Protein AF-A0A2V6KKN6-F1 (afdb_monomer_lite)

Foldseek 3Di:
DPQDWDDDFDLLQFAEDAPDPLQQAWEFEDADPQADDLNPPRLADPVSCVVPVWWAKEWEPVVCVVQVHDAQFWKWKDALLAIWIHGYHHDNVFDFDQDPNDTHIYIYTYQRADPDGSHHTDGLVSRFGQMARPPGSHGDRGTGTIDMHTDDQDDDPVNVVVCCVSNNSPDRSYPDPPDDHPPPDDDDPDPDDDDPDDDD

Sequence (200 aa):
TNPAVHWFTRNENRYAPPAASRFPFVLTTYRLTEHHTAGGMSRFLSHLAELQPEMFAEISPELASELKVNNRDYICIVTLRGAIEARALVSRRIRPLHINGKKVHQVALPYHYGTAGIVRGGTANDLLTISGEPNVTIMEAKALTCNVVPGRLPHGKAFAEFLNTYAPQAEPPNTHPEQPPPGVAKGGEKMHGHAQEGKQ

Structure (mmCIF, N/CA/C/O backbone):
data_AF-A0A2V6KKN6-F1
#
_entry.id   AF-A0A2V6KKN6-F1
#
loop_
_atom_site.group_PDB
_atom_site.id
_atom_site.type_symbol
_atom_site.label_atom_id
_atom_site.label_alt_id
_atom_site.label_comp_id
_atom_site.label_asym_id
_atom_site.label_entity_id
_atom_site.label_seq_id
_atom_site.pdbx_PDB_ins_code
_atom_site.Cartn_x
_atom_site.Cartn_y
_atom_site.Cartn_z
_atom_site.occupancy
_atom_site.B_iso_or_equiv
_atom_site.auth_seq_id
_atom_site.auth_comp_id
_atom_site.auth_asym_id
_atom_site.auth_atom_id
_atom_site.pdbx_PDB_model_num
ATOM 1 N N . THR A 1 1 ? 2.114 16.502 26.076 1.00 36.22 1 THR A N 1
ATOM 2 C CA . THR A 1 1 ? 2.370 17.417 24.950 1.00 36.22 1 THR A CA 1
ATOM 3 C C . THR A 1 1 ? 2.668 16.557 23.748 1.00 36.22 1 THR A C 1
ATOM 5 O O . THR A 1 1 ? 3.568 15.732 23.819 1.00 36.22 1 THR A O 1
ATOM 8 N N . ASN A 1 2 ? 1.784 16.629 22.758 1.00 38.34 2 ASN A N 1
ATOM 9 C CA . ASN A 1 2 ? 1.748 15.818 21.542 1.00 38.34 2 ASN A CA 1
ATOM 10 C C . ASN A 1 2 ? 3.077 15.949 20.766 1.00 38.34 2 ASN A C 1
ATOM 12 O O . ASN A 1 2 ? 3.578 17.077 20.728 1.00 38.34 2 ASN A O 1
ATOM 16 N N . PRO A 1 3 ? 3.700 14.884 20.211 1.00 53.91 3 PRO A N 1
ATOM 17 C CA . PRO A 1 3 ? 4.881 15.069 19.371 1.00 53.91 3 PRO A CA 1
ATOM 18 C C . PRO A 1 3 ? 4.553 16.074 18.263 1.00 53.91 3 PRO A C 1
ATOM 20 O O . PRO A 1 3 ? 3.636 15.873 17.473 1.00 53.91 3 PRO A O 1
ATOM 23 N N . ALA A 1 4 ? 5.269 17.201 18.259 1.00 70.06 4 ALA A N 1
ATOM 24 C CA . ALA A 1 4 ? 5.098 18.245 17.260 1.00 70.06 4 ALA A CA 1
ATOM 25 C C . ALA A 1 4 ? 5.257 17.640 15.858 1.00 70.06 4 ALA A C 1
ATOM 27 O O . ALA A 1 4 ? 6.066 16.746 15.676 1.00 70.06 4 ALA A O 1
ATOM 28 N N . VAL A 1 5 ? 4.504 18.109 14.865 1.00 77.19 5 VAL A N 1
ATOM 29 C CA . VAL A 1 5 ? 4.613 17.639 13.473 1.00 77.19 5 VAL A CA 1
ATOM 30 C C . VAL A 1 5 ? 4.826 18.843 12.560 1.00 77.19 5 VAL A C 1
ATOM 32 O O . VAL A 1 5 ? 4.144 19.867 12.680 1.00 77.19 5 VAL A O 1
ATOM 35 N N . HIS A 1 6 ? 5.755 18.735 11.609 1.00 82.06 6 HIS A N 1
ATOM 36 C CA . HIS A 1 6 ? 5.818 19.643 10.467 1.00 82.06 6 HIS A CA 1
ATOM 37 C C . HIS A 1 6 ? 4.783 19.228 9.427 1.00 82.06 6 HIS A C 1
ATOM 39 O O . HIS A 1 6 ? 4.970 18.307 8.630 1.00 82.06 6 HIS A O 1
ATOM 45 N N . TRP A 1 7 ? 3.665 19.943 9.450 1.00 81.56 7 TRP A N 1
ATOM 46 C CA . TRP A 1 7 ? 2.581 19.757 8.505 1.00 81.56 7 TRP A CA 1
ATOM 47 C C . TRP A 1 7 ? 2.892 20.380 7.144 1.00 81.56 7 TRP A C 1
ATOM 49 O O . TRP A 1 7 ? 3.279 21.544 7.052 1.00 81.56 7 TRP A O 1
ATOM 59 N N . PHE A 1 8 ? 2.624 19.619 6.085 1.00 83.88 8 PHE A N 1
ATOM 60 C CA . PHE A 1 8 ? 2.653 20.086 4.701 1.00 83.88 8 PHE A CA 1
ATOM 61 C C . PHE A 1 8 ? 1.219 20.147 4.160 1.00 83.88 8 PHE A C 1
ATOM 63 O O . PHE A 1 8 ? 0.786 19.256 3.429 1.00 83.88 8 PHE A O 1
ATOM 70 N N . THR A 1 9 ? 0.456 21.168 4.566 1.00 80.38 9 THR A N 1
ATOM 71 C CA . THR A 1 9 ? -0.960 21.337 4.190 1.00 80.38 9 THR A CA 1
ATOM 72 C C . THR A 1 9 ? -1.095 21.748 2.728 1.00 80.38 9 THR A C 1
ATOM 74 O O . THR A 1 9 ? -0.969 22.927 2.399 1.00 80.38 9 THR A O 1
ATOM 77 N N . ARG A 1 10 ? -1.335 20.780 1.841 1.00 83.69 10 ARG A N 1
ATOM 78 C CA . ARG A 1 10 ? -1.522 21.016 0.404 1.00 83.69 10 ARG A CA 1
ATOM 79 C C . ARG A 1 10 ? -2.555 20.053 -0.170 1.00 83.69 10 ARG A C 1
ATOM 81 O O . ARG A 1 10 ? -2.737 18.964 0.372 1.00 83.69 10 ARG A O 1
ATOM 88 N N . ASN A 1 11 ? -3.203 20.430 -1.268 1.00 82.88 11 ASN A N 1
ATOM 89 C CA . ASN A 1 11 ? -4.241 19.606 -1.900 1.00 82.88 11 ASN A CA 1
ATOM 90 C C . ASN A 1 11 ? -3.687 18.284 -2.441 1.00 82.88 11 ASN A C 1
ATOM 92 O O . ASN A 1 11 ? -4.376 17.272 -2.414 1.00 82.88 11 ASN A O 1
ATOM 96 N N . GLU A 1 12 ? -2.430 18.271 -2.872 1.00 83.06 12 GLU A N 1
ATOM 97 C CA . GLU A 1 12 ? -1.712 17.075 -3.306 1.00 83.06 12 GLU A CA 1
ATOM 98 C C . GLU A 1 12 ? -1.213 16.205 -2.142 1.00 83.06 12 GLU A C 1
ATOM 100 O O . GLU A 1 12 ? -0.824 15.060 -2.357 1.00 83.06 12 GLU A O 1
ATOM 105 N N . ASN A 1 13 ? -1.216 16.720 -0.908 1.00 87.19 13 ASN A N 1
ATOM 106 C CA . ASN A 1 13 ? -0.678 16.035 0.263 1.00 87.19 13 ASN A CA 1
ATOM 107 C C . ASN A 1 13 ? -1.741 15.812 1.338 1.00 87.19 13 ASN A C 1
ATOM 109 O O . ASN A 1 13 ? -1.656 16.331 2.454 1.00 87.19 13 ASN A O 1
ATOM 113 N N . ARG A 1 14 ? -2.768 15.044 0.974 1.00 87.69 14 ARG A N 1
ATOM 114 C CA . ARG A 1 14 ? -3.917 14.850 1.847 1.00 87.69 14 ARG A CA 1
ATOM 115 C C . ARG A 1 14 ? -3.638 13.863 2.978 1.00 87.69 14 ARG A C 1
ATOM 117 O O . ARG A 1 14 ? -2.959 12.857 2.766 1.00 87.69 14 ARG A O 1
ATOM 124 N N . TYR A 1 15 ? -4.170 14.138 4.168 1.00 85.12 15 TYR A N 1
ATOM 125 C CA . TYR A 1 15 ? -3.912 13.364 5.387 1.00 85.12 15 TYR A CA 1
ATOM 126 C C . TYR A 1 15 ? -5.206 12.959 6.096 1.00 85.12 15 TYR A C 1
ATOM 128 O O . TYR A 1 15 ? -6.087 13.790 6.343 1.00 85.12 15 TYR A O 1
ATOM 136 N N . ALA A 1 16 ? -5.299 11.674 6.436 1.00 85.88 16 ALA A N 1
ATOM 137 C CA . ALA A 1 16 ? -6.373 11.120 7.249 1.00 85.88 16 ALA A CA 1
ATOM 138 C C . ALA A 1 16 ? -5.847 10.862 8.668 1.00 85.88 16 ALA A C 1
ATOM 140 O O . ALA A 1 16 ? -4.808 10.211 8.808 1.00 85.88 16 ALA A O 1
ATOM 141 N N . PRO A 1 17 ? -6.538 11.324 9.725 1.00 82.75 17 PRO A N 1
ATOM 142 C CA . PRO A 1 17 ? -6.112 11.081 11.088 1.00 82.75 17 PRO A CA 1
ATOM 143 C C . PRO A 1 17 ? -6.136 9.588 11.424 1.00 82.75 17 PRO A C 1
ATOM 145 O O . PRO A 1 17 ? -6.914 8.821 10.838 1.00 82.75 17 PRO A O 1
ATOM 148 N N . PRO A 1 18 ? -5.330 9.167 12.413 1.00 81.38 18 PRO A N 1
ATOM 149 C CA . PRO A 1 18 ? -5.492 7.865 13.037 1.00 81.38 18 PRO A CA 1
ATOM 150 C C . PRO A 1 18 ? -6.947 7.645 13.473 1.00 81.38 18 PRO A C 1
ATOM 152 O O . PRO A 1 18 ? -7.624 8.577 13.903 1.00 81.38 18 PRO A O 1
ATOM 155 N N . ALA A 1 19 ? -7.425 6.404 13.374 1.00 75.94 19 ALA A N 1
ATOM 156 C CA . ALA A 1 19 ? -8.796 6.009 13.720 1.00 75.94 19 ALA A CA 1
ATOM 157 C C . ALA A 1 19 ? -9.923 6.645 12.874 1.00 75.94 19 ALA A C 1
ATOM 159 O O . ALA A 1 19 ? -11.094 6.531 13.243 1.00 75.94 19 ALA A O 1
ATOM 160 N N . ALA A 1 20 ? -9.614 7.251 11.721 1.00 84.75 20 ALA A N 1
ATOM 161 C CA . ALA A 1 20 ? -10.634 7.600 10.736 1.00 84.75 20 ALA A CA 1
ATOM 162 C C . ALA A 1 20 ? -11.390 6.337 10.283 1.00 84.75 20 ALA A C 1
ATOM 164 O O . ALA A 1 20 ? -10.789 5.401 9.760 1.00 84.75 20 ALA A O 1
ATOM 165 N N . SER A 1 21 ? -12.717 6.323 10.433 1.00 87.25 21 SER A N 1
ATOM 166 C CA . SER A 1 21 ? -13.562 5.154 10.123 1.00 87.25 21 SER A CA 1
ATOM 167 C C . SER A 1 21 ? -13.430 4.664 8.677 1.00 87.25 21 SER A C 1
ATOM 169 O O . SER A 1 21 ? -13.562 3.474 8.410 1.00 87.25 21 SER A O 1
ATOM 171 N N . ARG A 1 22 ? -13.135 5.578 7.748 1.00 91.31 22 ARG A N 1
ATOM 172 C CA . ARG A 1 22 ? -12.946 5.294 6.319 1.00 91.31 22 ARG A CA 1
ATOM 173 C C . ARG A 1 22 ? -11.627 4.595 5.998 1.00 91.31 22 ARG A C 1
ATOM 175 O O . ARG A 1 22 ? -11.544 3.925 4.976 1.00 91.31 22 ARG A O 1
ATOM 182 N N . PHE A 1 23 ? -10.615 4.761 6.847 1.00 94.44 23 PHE A N 1
ATOM 183 C CA . PHE A 1 23 ? -9.274 4.206 6.666 1.00 94.44 23 PHE A CA 1
ATOM 184 C C . PHE A 1 23 ? -8.888 3.391 7.913 1.00 94.44 23 PHE A C 1
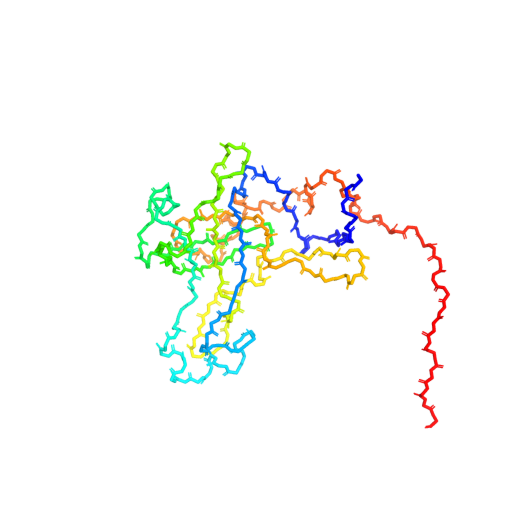ATOM 186 O O . PHE A 1 23 ? -8.027 3.812 8.690 1.00 94.44 23 PHE A O 1
ATOM 193 N N . PRO A 1 24 ? -9.566 2.253 8.156 1.00 94.62 24 PRO A N 1
ATOM 194 C CA . PRO A 1 24 ? -9.476 1.533 9.425 1.00 94.62 24 PRO A CA 1
ATOM 195 C C . PRO A 1 24 ? -8.180 0.727 9.599 1.00 94.62 24 PRO A C 1
ATOM 197 O O . PRO A 1 24 ? -7.915 0.241 10.699 1.00 94.62 24 PRO A O 1
ATOM 200 N N . PHE A 1 25 ? -7.385 0.546 8.542 1.00 96.38 25 PHE A N 1
ATOM 201 C CA . PHE A 1 25 ? -6.219 -0.336 8.551 1.00 96.38 25 PHE A CA 1
ATOM 202 C C . PHE A 1 25 ? -4.912 0.451 8.601 1.00 96.38 25 PHE A C 1
ATOM 204 O O . PHE A 1 25 ? -4.811 1.547 8.047 1.00 96.38 25 PHE A O 1
ATOM 211 N N . VAL A 1 26 ? -3.886 -0.128 9.225 1.00 96.50 26 VAL A N 1
ATOM 212 C CA . VAL A 1 26 ? -2.542 0.461 9.268 1.00 96.50 26 VAL A CA 1
ATOM 213 C C . VAL A 1 26 ? -1.728 -0.046 8.086 1.00 96.50 26 VAL A C 1
ATOM 215 O O . VAL A 1 26 ? -1.475 -1.241 7.966 1.00 96.50 26 VAL A O 1
ATOM 218 N N . LEU A 1 27 ? -1.288 0.861 7.227 1.00 97.12 27 LEU A N 1
ATOM 219 C CA . LEU A 1 27 ? -0.380 0.573 6.132 1.00 97.12 27 LEU A CA 1
ATOM 220 C C . LEU A 1 27 ? 1.067 0.735 6.577 1.00 97.12 27 LEU A C 1
ATOM 222 O O . LEU A 1 27 ? 1.440 1.741 7.185 1.00 97.12 27 LEU A O 1
ATOM 226 N N . THR A 1 28 ? 1.887 -0.238 6.197 1.00 97.50 28 THR A N 1
ATOM 227 C CA . THR A 1 28 ? 3.337 -0.188 6.361 1.00 97.50 28 THR A CA 1
ATOM 228 C C . THR A 1 28 ? 4.045 -0.529 5.057 1.00 97.50 28 THR A C 1
ATOM 230 O O . THR A 1 28 ? 3.512 -1.270 4.230 1.00 97.50 28 THR A O 1
ATOM 233 N N . THR A 1 29 ? 5.256 -0.005 4.862 1.00 97.75 29 THR A N 1
ATOM 234 C CA . THR A 1 29 ? 6.088 -0.334 3.698 1.00 97.75 29 THR A CA 1
ATOM 235 C C . THR A 1 29 ? 7.367 -1.062 4.090 1.00 97.75 29 THR A C 1
ATOM 237 O O . THR A 1 29 ? 7.973 -0.750 5.117 1.00 97.75 29 THR A O 1
ATOM 240 N N . TYR A 1 30 ? 7.840 -1.987 3.260 1.00 97.56 30 TYR A N 1
ATOM 241 C CA . TYR A 1 30 ? 9.065 -2.751 3.519 1.00 97.56 30 TYR A CA 1
ATOM 242 C C . TYR A 1 30 ? 9.816 -3.105 2.227 1.00 97.56 30 TYR A C 1
ATOM 244 O O . TYR A 1 30 ? 9.490 -2.604 1.149 1.00 97.56 30 TYR A O 1
ATOM 252 N N . ARG A 1 31 ? 10.879 -3.909 2.363 1.00 97.94 31 ARG A N 1
ATOM 253 C CA . ARG A 1 31 ? 11.778 -4.294 1.271 1.00 97.94 31 ARG A CA 1
ATOM 254 C C . ARG A 1 31 ? 11.742 -5.781 0.951 1.00 97.94 31 ARG A C 1
ATOM 256 O O . ARG A 1 31 ? 11.510 -6.598 1.835 1.00 97.94 31 ARG A O 1
ATOM 263 N N . LEU A 1 32 ? 12.061 -6.104 -0.293 1.00 97.19 32 LEU A N 1
ATOM 264 C CA . LEU A 1 32 ? 12.290 -7.455 -0.786 1.00 97.19 32 LEU A CA 1
ATOM 265 C C . LEU A 1 32 ? 13.774 -7.640 -1.087 1.00 97.19 32 LEU A C 1
ATOM 267 O O . LEU A 1 32 ? 14.458 -6.686 -1.456 1.00 97.19 32 LEU A O 1
ATOM 271 N N . THR A 1 33 ? 14.261 -8.867 -0.945 1.00 97.75 33 THR A N 1
ATOM 272 C CA . THR A 1 33 ? 15.657 -9.214 -1.237 1.00 97.75 33 THR A CA 1
ATOM 273 C C . THR A 1 33 ? 15.991 -8.964 -2.709 1.00 97.75 33 THR A C 1
ATOM 275 O O . THR A 1 33 ? 17.074 -8.492 -3.042 1.00 97.75 33 THR A O 1
ATOM 278 N N . GLU A 1 34 ? 15.037 -9.239 -3.595 1.00 97.50 34 GLU A N 1
ATOM 279 C CA . GLU A 1 34 ? 15.195 -9.236 -5.049 1.00 97.50 34 GLU A CA 1
ATOM 280 C C . GLU A 1 34 ? 15.055 -7.839 -5.665 1.00 97.50 34 GLU A C 1
ATOM 282 O O . GLU A 1 34 ? 15.278 -7.655 -6.865 1.00 97.50 34 GLU A O 1
ATOM 287 N N . HIS A 1 35 ? 14.657 -6.833 -4.883 1.00 97.00 35 HIS A N 1
ATOM 288 C CA . HIS A 1 35 ? 14.423 -5.494 -5.398 1.00 97.00 35 HIS A CA 1
ATOM 289 C C . HIS A 1 35 ? 15.184 -4.412 -4.643 1.00 97.00 35 HIS A C 1
ATOM 291 O O . HIS A 1 35 ? 15.233 -4.355 -3.418 1.00 97.00 35 HIS A O 1
ATOM 297 N N . HIS A 1 36 ? 15.751 -3.488 -5.416 1.00 95.69 36 HIS A N 1
ATOM 298 C CA . HIS A 1 36 ? 16.562 -2.402 -4.890 1.00 95.69 36 HIS A CA 1
ATOM 299 C C . HIS A 1 36 ? 15.809 -1.073 -4.976 1.00 95.69 36 HIS A C 1
ATOM 301 O O . HIS A 1 36 ? 15.334 -0.699 -6.046 1.00 95.69 36 HIS A O 1
ATOM 307 N N . THR A 1 37 ? 15.720 -0.356 -3.850 1.00 94.75 37 THR A N 1
ATOM 308 C CA . THR A 1 37 ? 15.092 0.978 -3.721 1.00 94.75 37 THR A CA 1
ATOM 309 C C . THR A 1 37 ? 13.710 1.076 -4.381 1.00 94.75 37 THR A C 1
ATOM 311 O O . THR A 1 37 ? 12.825 0.341 -3.982 1.00 94.75 37 THR A O 1
ATOM 314 N N . ALA A 1 38 ? 13.478 1.948 -5.362 1.00 93.12 38 ALA A N 1
ATOM 315 C CA . ALA A 1 38 ? 12.191 2.057 -6.071 1.00 93.12 38 ALA A CA 1
ATOM 316 C C . ALA A 1 38 ? 12.064 1.059 -7.249 1.00 93.12 38 ALA A C 1
ATOM 318 O O . ALA A 1 38 ? 11.254 1.226 -8.164 1.00 93.12 38 ALA A O 1
ATOM 319 N N . GLY A 1 39 ? 12.950 0.061 -7.292 1.00 95.31 39 GLY A N 1
ATOM 320 C CA . GLY A 1 39 ? 13.029 -0.958 -8.333 1.00 95.31 39 GLY A CA 1
ATOM 321 C C . GLY A 1 39 ? 13.518 -0.454 -9.689 1.00 95.31 39 GLY A C 1
ATOM 322 O O . GLY A 1 39 ? 13.441 -1.196 -10.661 1.00 95.31 39 GLY A O 1
ATOM 323 N N . GLY A 1 40 ? 14.033 0.779 -9.774 1.00 94.00 40 GLY A N 1
ATOM 324 C CA . GLY A 1 40 ? 14.482 1.388 -11.034 1.00 94.00 40 GLY A CA 1
ATOM 325 C C . GLY A 1 40 ? 15.608 0.622 -11.736 1.00 94.00 40 GLY A C 1
ATOM 326 O O . GLY A 1 40 ? 15.719 0.697 -12.951 1.00 94.00 40 GLY A O 1
ATOM 327 N N . MET A 1 41 ? 16.396 -0.154 -10.987 1.00 94.62 41 MET A N 1
ATOM 328 C CA . MET A 1 41 ? 17.386 -1.082 -11.547 1.00 94.62 41 MET A CA 1
ATOM 329 C C . MET A 1 41 ? 16.823 -2.505 -11.648 1.00 94.62 41 MET A C 1
ATOM 331 O O . MET A 1 41 ? 16.840 -3.116 -12.711 1.00 94.62 41 MET A O 1
ATOM 335 N N . SER A 1 42 ? 16.283 -3.038 -10.549 1.00 96.38 42 SER A N 1
ATOM 336 C CA . SER A 1 42 ? 15.945 -4.462 -10.439 1.00 96.38 42 SER A CA 1
ATOM 337 C C . SER A 1 42 ? 14.744 -4.898 -11.282 1.00 96.38 42 SER A C 1
ATOM 339 O O . SER A 1 42 ? 14.734 -6.029 -11.755 1.00 96.38 42 SER A O 1
ATOM 341 N N . ARG A 1 43 ? 13.754 -4.027 -11.534 1.00 96.50 43 ARG A N 1
ATOM 342 C CA . ARG A 1 43 ? 12.552 -4.381 -12.326 1.00 96.50 43 ARG A CA 1
ATOM 343 C C . ARG A 1 43 ? 12.813 -4.542 -13.825 1.00 96.50 43 ARG A C 1
ATOM 345 O O . ARG A 1 43 ? 11.922 -4.971 -14.556 1.00 96.50 43 ARG A O 1
ATOM 352 N N . PHE A 1 44 ? 14.011 -4.191 -14.286 1.00 96.44 44 PHE A N 1
ATOM 353 C CA . PHE A 1 44 ? 14.462 -4.390 -15.664 1.00 96.44 44 PHE A CA 1
ATOM 354 C C . PHE A 1 44 ? 15.300 -5.663 -15.836 1.00 96.44 44 PHE A C 1
ATOM 356 O O . PHE A 1 44 ? 15.620 -6.026 -16.964 1.00 96.44 44 PHE A O 1
ATOM 363 N N . LEU A 1 45 ? 15.642 -6.353 -14.744 1.00 97.19 45 LEU A N 1
ATOM 364 C CA . LEU A 1 45 ? 16.404 -7.597 -14.784 1.00 97.19 45 LEU A CA 1
ATOM 365 C C . LEU A 1 45 ? 15.435 -8.780 -14.790 1.00 97.19 45 LEU A C 1
ATOM 367 O O . LEU A 1 45 ? 14.732 -9.005 -13.807 1.00 97.19 45 LEU A O 1
ATOM 371 N N . SER A 1 46 ? 15.414 -9.543 -15.884 1.00 96.12 46 SER A N 1
ATOM 372 C CA . SER A 1 46 ? 14.484 -10.663 -16.102 1.00 96.12 46 SER A CA 1
ATOM 373 C C . SER A 1 46 ? 14.484 -11.679 -14.957 1.00 96.12 46 SER A C 1
ATOM 375 O O . SER A 1 46 ? 13.419 -12.057 -14.486 1.00 96.12 46 SER A O 1
ATOM 377 N N . HIS A 1 47 ? 15.659 -12.058 -14.453 1.00 96.75 47 HIS A N 1
ATOM 378 C CA . HIS A 1 47 ? 15.782 -13.032 -13.365 1.00 96.75 47 HIS A CA 1
ATOM 379 C C . HIS A 1 47 ? 15.173 -12.543 -12.044 1.00 96.75 47 HIS A C 1
ATOM 381 O O . HIS A 1 47 ? 14.581 -13.324 -11.312 1.00 96.75 47 HIS A O 1
ATOM 387 N N . LEU A 1 48 ? 15.284 -11.248 -11.728 1.00 96.62 48 LEU A N 1
ATOM 388 C CA . LEU A 1 48 ? 14.674 -10.687 -10.514 1.00 96.62 48 LEU A CA 1
ATOM 389 C C . LEU A 1 48 ? 13.174 -10.452 -10.706 1.00 96.62 48 LEU A C 1
ATOM 391 O O . LEU A 1 48 ? 12.390 -10.646 -9.781 1.00 96.62 48 LEU A O 1
ATOM 395 N N . ALA A 1 49 ? 12.786 -10.059 -11.919 1.00 94.62 49 ALA A N 1
ATOM 396 C CA . ALA A 1 49 ? 11.398 -9.933 -12.332 1.00 94.62 49 ALA A CA 1
ATOM 397 C C . ALA A 1 49 ? 10.637 -11.267 -12.244 1.00 94.62 49 ALA A C 1
ATOM 399 O O . ALA A 1 49 ? 9.475 -11.274 -11.860 1.00 94.62 49 ALA A O 1
ATOM 400 N N . GLU A 1 50 ? 11.287 -12.389 -12.555 1.00 96.56 50 GLU A N 1
ATOM 401 C CA . GLU A 1 50 ? 10.701 -13.725 -12.413 1.00 96.56 50 GLU A CA 1
ATOM 402 C C . GLU A 1 50 ? 10.404 -14.077 -10.945 1.00 96.56 50 GLU A C 1
ATOM 404 O O . GLU A 1 50 ? 9.352 -14.639 -10.644 1.00 96.56 50 GLU A O 1
ATOM 409 N N . LEU A 1 51 ? 11.296 -13.702 -10.021 1.00 97.00 51 LEU A N 1
ATOM 410 C CA . LEU A 1 51 ? 11.145 -13.996 -8.591 1.00 97.00 51 LEU A CA 1
ATOM 411 C C . LEU A 1 51 ? 10.066 -13.142 -7.909 1.00 97.00 51 LEU A C 1
ATOM 413 O O . LEU A 1 51 ? 9.388 -13.622 -7.002 1.00 97.00 51 LEU A O 1
ATOM 417 N N . GLN A 1 52 ? 9.915 -11.879 -8.321 1.00 97.00 52 GLN A N 1
ATOM 418 C CA . GLN A 1 52 ? 8.949 -10.928 -7.755 1.00 97.00 52 GLN A CA 1
ATOM 419 C C . GLN A 1 52 ? 8.171 -10.218 -8.884 1.00 97.00 52 GLN A C 1
ATOM 421 O O . GLN A 1 52 ? 8.488 -9.081 -9.240 1.00 97.00 52 GLN A O 1
ATOM 426 N N . PRO A 1 53 ? 7.165 -10.887 -9.485 1.00 95.19 53 PRO A N 1
ATOM 427 C CA . PRO A 1 53 ? 6.584 -10.457 -10.760 1.00 95.19 53 PRO A CA 1
ATOM 428 C C . PRO A 1 53 ? 5.478 -9.403 -10.658 1.00 95.19 53 PRO A C 1
ATOM 430 O O . PRO A 1 53 ? 5.137 -8.779 -11.661 1.00 95.19 53 PRO A O 1
ATOM 433 N N . GLU A 1 54 ? 4.879 -9.204 -9.483 1.00 95.25 54 GLU A N 1
ATOM 434 C CA . GLU A 1 54 ? 3.705 -8.342 -9.321 1.00 95.25 54 GLU A CA 1
ATOM 435 C C . GLU A 1 54 ? 3.720 -7.624 -7.967 1.00 95.25 54 GLU A C 1
ATOM 437 O O . GLU A 1 54 ? 4.150 -8.173 -6.952 1.00 95.25 54 GLU A O 1
ATOM 442 N N . MET A 1 55 ? 3.176 -6.404 -7.940 1.00 97.62 55 MET A N 1
ATOM 443 C CA . MET A 1 55 ? 2.889 -5.697 -6.692 1.00 97.62 55 MET A CA 1
ATOM 444 C C . MET A 1 55 ? 1.898 -6.508 -5.850 1.00 97.62 55 MET A C 1
ATOM 446 O O . MET A 1 55 ? 0.836 -6.906 -6.335 1.00 97.62 55 MET A O 1
ATOM 450 N N . PHE A 1 56 ? 2.213 -6.712 -4.573 1.00 98.25 56 PHE A N 1
ATOM 451 C CA . PHE A 1 56 ? 1.358 -7.439 -3.643 1.00 98.25 56 PHE A CA 1
ATOM 452 C C . PHE A 1 56 ? 1.230 -6.711 -2.306 1.00 98.25 56 PHE A C 1
ATOM 454 O O . PHE A 1 56 ? 2.064 -5.884 -1.945 1.00 98.25 56 PHE A O 1
ATOM 461 N N . ALA A 1 57 ? 0.175 -7.029 -1.569 1.00 98.56 57 ALA A N 1
ATOM 462 C CA . ALA A 1 57 ? -0.058 -6.547 -0.222 1.00 98.56 57 ALA A CA 1
ATOM 463 C C . ALA A 1 57 ? -0.200 -7.737 0.717 1.00 98.56 57 ALA A C 1
ATOM 465 O O . ALA A 1 57 ? -1.073 -8.588 0.540 1.00 98.56 57 ALA A O 1
ATOM 466 N N . GLU A 1 58 ? 0.675 -7.803 1.713 1.00 98.56 58 GLU A N 1
ATOM 467 C CA . GLU A 1 58 ? 0.616 -8.834 2.736 1.00 98.56 58 GLU A CA 1
ATOM 468 C C . GLU A 1 58 ? -0.433 -8.472 3.790 1.00 98.56 58 GLU A C 1
ATOM 470 O O . GLU A 1 58 ? -0.381 -7.397 4.396 1.00 98.56 58 GLU A O 1
ATOM 475 N N . ILE A 1 59 ? -1.388 -9.383 3.981 1.00 98.69 59 ILE A N 1
ATOM 476 C CA . ILE A 1 59 ? -2.512 -9.249 4.910 1.00 98.69 59 ILE A CA 1
ATOM 477 C C . ILE A 1 59 ? -2.679 -10.528 5.731 1.00 98.69 59 ILE A C 1
ATOM 479 O O . ILE A 1 59 ? -2.324 -11.626 5.290 1.00 98.69 59 ILE A O 1
ATOM 483 N N . SER A 1 60 ? -3.222 -10.390 6.940 1.00 98.56 60 SER A N 1
ATOM 484 C CA . SER A 1 60 ? -3.428 -11.540 7.818 1.00 98.56 60 SER A CA 1
ATOM 485 C C . SER A 1 60 ? -4.634 -12.374 7.358 1.00 98.56 60 SER A C 1
ATOM 487 O O . SER A 1 60 ? -5.532 -11.838 6.699 1.00 98.56 60 SER A O 1
ATOM 489 N N . PRO A 1 61 ? -4.712 -13.672 7.708 1.00 98.62 61 PRO A N 1
ATOM 490 C CA . PRO A 1 61 ? -5.884 -14.492 7.401 1.00 98.62 61 PRO A CA 1
ATOM 491 C C . PRO A 1 61 ? -7.183 -13.937 7.998 1.00 98.62 61 PRO A C 1
ATOM 493 O O . PRO A 1 61 ? -8.244 -14.075 7.397 1.00 98.62 61 PRO A O 1
ATOM 496 N N . GLU A 1 62 ? -7.108 -13.285 9.160 1.00 98.44 62 GLU A N 1
ATOM 497 C CA . GLU A 1 62 ? -8.249 -12.635 9.805 1.00 98.44 62 GLU A CA 1
ATOM 498 C C . GLU A 1 62 ? -8.764 -11.462 8.967 1.00 98.44 62 GLU A C 1
ATOM 500 O O . GLU A 1 62 ? -9.955 -11.414 8.671 1.00 98.44 62 GLU A O 1
ATOM 505 N N . LEU A 1 63 ? -7.875 -10.561 8.526 1.00 98.25 63 LEU A N 1
ATOM 506 C CA . LEU A 1 63 ? -8.262 -9.449 7.654 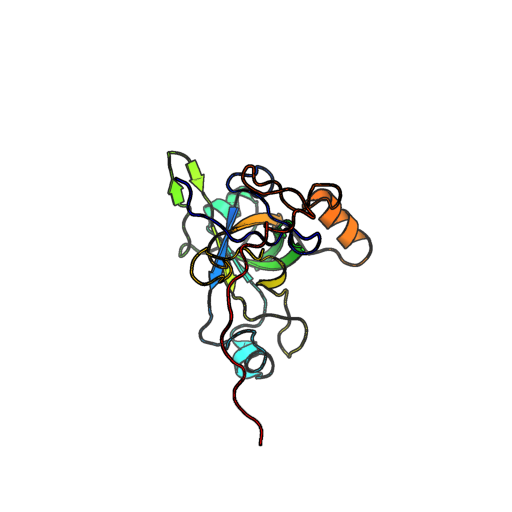1.00 98.25 63 LEU A CA 1
ATOM 507 C C . LEU A 1 63 ? -8.811 -9.961 6.316 1.00 98.25 63 LEU A C 1
ATOM 509 O O . LEU A 1 63 ? -9.831 -9.476 5.836 1.00 98.25 63 LEU A O 1
ATOM 513 N N . ALA A 1 64 ? -8.162 -10.968 5.729 1.00 98.50 64 ALA A N 1
ATOM 514 C CA . ALA A 1 64 ? -8.609 -11.581 4.483 1.00 98.50 64 ALA A CA 1
ATOM 515 C C . ALA A 1 64 ? -10.025 -12.172 4.610 1.00 98.50 64 ALA A C 1
ATOM 517 O O . ALA A 1 64 ? -10.867 -11.952 3.741 1.00 98.50 64 ALA A O 1
ATOM 518 N N . SER A 1 65 ? -10.322 -12.848 5.727 1.00 98.19 65 SER A N 1
ATOM 519 C CA . SER A 1 65 ? -11.659 -13.373 6.021 1.00 98.19 65 SER A CA 1
ATOM 520 C C . SER A 1 65 ? -12.693 -12.264 6.221 1.00 98.19 65 SER A C 1
ATOM 522 O O . SER A 1 65 ? -13.818 -12.396 5.739 1.00 98.19 65 SER A O 1
ATOM 524 N N . GLU A 1 66 ? -12.336 -11.184 6.922 1.00 97.81 66 GLU A N 1
ATOM 525 C CA . GLU A 1 66 ? -13.219 -10.029 7.139 1.00 97.81 66 GLU A CA 1
ATOM 526 C C . GLU A 1 66 ? -13.546 -9.318 5.810 1.00 97.81 66 GLU A C 1
ATOM 528 O O . GLU A 1 66 ? -14.691 -8.925 5.583 1.00 97.81 66 GLU A O 1
ATOM 533 N N . LEU A 1 67 ? -12.572 -9.232 4.897 1.00 97.88 67 LEU A N 1
ATOM 534 C CA . LEU A 1 67 ? -12.728 -8.635 3.565 1.00 97.88 67 LEU A CA 1
ATOM 535 C C . LEU A 1 67 ? -13.284 -9.598 2.503 1.00 97.88 67 LEU A C 1
ATOM 537 O O . LEU A 1 67 ? -13.589 -9.156 1.396 1.00 97.88 67 LEU A O 1
ATOM 541 N N . LYS A 1 68 ? -13.425 -10.894 2.818 1.00 98.31 68 LYS A N 1
ATOM 542 C CA . LYS A 1 68 ? -13.791 -11.966 1.870 1.00 98.31 68 LYS A CA 1
ATOM 543 C C . LYS A 1 68 ? -12.848 -12.038 0.657 1.00 98.31 68 LYS A C 1
ATOM 545 O O . LYS A 1 68 ? -13.292 -12.186 -0.478 1.00 98.31 68 LYS A O 1
ATOM 550 N N . VAL A 1 69 ? -11.549 -11.923 0.917 1.00 98.31 69 VAL A N 1
ATOM 551 C CA . VAL A 1 69 ? -10.469 -11.941 -0.079 1.00 98.31 69 VAL A CA 1
ATOM 552 C C . VAL A 1 69 ? -9.672 -13.233 0.070 1.00 98.31 69 VAL A C 1
ATOM 554 O O . VAL A 1 69 ? -9.249 -13.581 1.174 1.00 98.31 69 VAL A O 1
ATOM 557 N N . ASN A 1 70 ? -9.431 -13.936 -1.033 1.00 98.50 70 ASN A N 1
ATOM 558 C CA . ASN A 1 70 ? -8.553 -15.101 -1.056 1.00 98.50 70 ASN A CA 1
ATOM 559 C C . ASN A 1 70 ? -7.112 -14.701 -1.381 1.00 98.50 70 ASN A C 1
ATOM 561 O O . ASN A 1 70 ? -6.816 -13.614 -1.879 1.00 98.50 70 ASN A O 1
ATOM 565 N N . ASN A 1 71 ? -6.179 -15.617 -1.128 1.00 98.44 71 ASN A N 1
ATOM 566 C CA . ASN A 1 71 ? -4.802 -15.425 -1.558 1.00 98.44 71 ASN A CA 1
ATOM 567 C C . ASN A 1 71 ? -4.731 -15.272 -3.087 1.00 98.44 71 ASN A C 1
ATOM 569 O O . ASN A 1 71 ? -5.321 -16.072 -3.810 1.00 98.44 71 ASN A O 1
ATOM 573 N N . ARG A 1 72 ? -3.944 -14.299 -3.558 1.00 97.81 72 ARG A N 1
ATOM 574 C CA . ARG A 1 72 ? -3.764 -13.879 -4.963 1.00 97.81 72 ARG A CA 1
ATOM 575 C C . ARG A 1 72 ? -4.941 -13.140 -5.605 1.00 97.81 72 ARG A C 1
ATOM 577 O O . ARG A 1 72 ? -4.824 -12.742 -6.769 1.00 97.81 72 ARG A O 1
ATOM 584 N N . ASP A 1 73 ? -6.025 -12.891 -4.877 1.00 98.56 73 ASP A N 1
ATOM 585 C CA . ASP A 1 73 ? -7.079 -12.008 -5.374 1.00 98.56 73 ASP A CA 1
ATOM 586 C C . ASP A 1 73 ? -6.539 -10.587 -5.559 1.00 98.56 73 ASP A C 1
ATOM 588 O O . ASP A 1 73 ? -5.590 -10.158 -4.896 1.00 98.56 73 ASP A O 1
ATOM 592 N N . TYR A 1 74 ? -7.136 -9.851 -6.491 1.00 98.50 74 TYR A N 1
ATOM 593 C CA . TYR A 1 74 ? -6.845 -8.433 -6.642 1.00 98.50 74 TYR A CA 1
ATOM 594 C C . TYR A 1 74 ? -7.514 -7.639 -5.527 1.00 98.50 74 TYR A C 1
ATOM 596 O O . TYR A 1 74 ? -8.682 -7.866 -5.202 1.00 98.50 74 TYR A O 1
ATOM 604 N N . ILE A 1 75 ? -6.769 -6.687 -4.980 1.00 98.56 75 ILE A N 1
ATOM 605 C CA . ILE 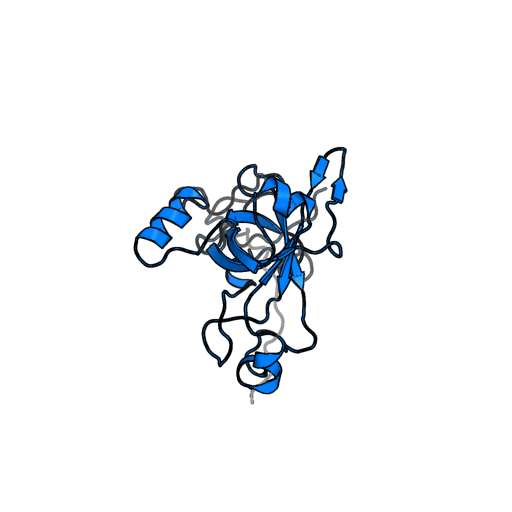A 1 75 ? -7.253 -5.718 -4.006 1.00 98.56 75 ILE A CA 1
ATOM 606 C C . ILE A 1 75 ? -6.730 -4.327 -4.350 1.00 98.56 75 ILE A C 1
ATOM 608 O O . ILE A 1 75 ? -5.639 -4.157 -4.900 1.00 98.56 75 ILE A O 1
ATOM 612 N N . CYS A 1 76 ? -7.510 -3.321 -3.982 1.00 98.50 76 CYS A N 1
ATOM 613 C CA . CYS A 1 76 ? -7.143 -1.921 -4.080 1.00 98.50 76 CYS A CA 1
ATOM 614 C C . CYS A 1 76 ? -6.812 -1.390 -2.691 1.00 98.50 76 CYS A C 1
ATOM 616 O O . CYS A 1 76 ? -7.621 -1.513 -1.771 1.00 98.50 76 CYS A O 1
ATOM 618 N N . ILE A 1 77 ? -5.649 -0.766 -2.545 1.00 98.38 77 ILE A N 1
ATOM 619 C CA . ILE A 1 77 ? -5.266 -0.073 -1.318 1.00 98.38 77 ILE A CA 1
ATOM 620 C C . ILE A 1 77 ? -5.478 1.412 -1.552 1.00 98.38 77 ILE A C 1
ATOM 622 O O . ILE A 1 77 ? -4.989 1.948 -2.546 1.00 98.38 77 ILE A O 1
ATOM 626 N N . VAL A 1 78 ? -6.221 2.058 -0.657 1.00 97.19 78 VAL A N 1
ATOM 627 C CA . VAL A 1 78 ? -6.679 3.440 -0.825 1.00 97.19 78 VAL A CA 1
ATOM 628 C C . VAL A 1 78 ? -6.304 4.274 0.390 1.00 97.19 78 VAL A C 1
ATOM 630 O O . VAL A 1 78 ? -6.525 3.868 1.532 1.00 97.19 78 VAL A O 1
ATOM 633 N N . THR A 1 79 ? -5.781 5.466 0.140 1.00 95.19 79 THR A N 1
ATOM 634 C CA . THR A 1 79 ? -5.607 6.533 1.133 1.00 95.19 79 THR A CA 1
ATOM 635 C C . THR A 1 79 ? -6.188 7.829 0.567 1.00 95.19 79 THR A C 1
ATOM 637 O O . THR A 1 79 ? -6.650 7.870 -0.573 1.00 95.19 79 THR A O 1
ATOM 640 N N . LEU A 1 80 ? -6.151 8.928 1.326 1.00 92.56 80 LEU A N 1
ATOM 641 C CA . LEU A 1 80 ? -6.539 10.234 0.774 1.00 92.56 80 LEU A CA 1
ATOM 642 C C . LEU A 1 80 ? -5.598 10.736 -0.332 1.00 92.56 80 LEU A C 1
ATOM 644 O O . LEU A 1 80 ? -5.964 11.653 -1.068 1.00 92.56 80 LEU A O 1
ATOM 648 N N . ARG A 1 81 ? -4.400 10.154 -0.457 1.00 92.44 81 ARG A N 1
ATOM 649 C CA . ARG A 1 81 ? -3.430 10.498 -1.502 1.00 92.44 81 ARG A CA 1
ATOM 650 C C . ARG A 1 81 ? -3.734 9.844 -2.842 1.00 92.44 81 ARG A C 1
ATOM 652 O O . ARG A 1 81 ? -3.425 10.431 -3.875 1.00 92.44 81 ARG A O 1
ATOM 659 N N . GLY A 1 82 ? -4.343 8.664 -2.832 1.00 94.06 82 GLY A N 1
ATOM 660 C CA . GLY A 1 82 ? -4.614 7.920 -4.049 1.00 94.06 82 GLY A CA 1
ATOM 661 C C . GLY A 1 82 ? -4.967 6.468 -3.779 1.00 94.06 82 GLY A C 1
ATOM 662 O O . GLY A 1 82 ? -5.282 6.075 -2.655 1.00 94.06 82 GLY A O 1
ATOM 663 N N . ALA A 1 83 ? -4.909 5.670 -4.838 1.00 97.12 83 ALA A N 1
ATOM 664 C CA . ALA A 1 83 ? -5.177 4.247 -4.785 1.00 97.12 83 ALA A CA 1
ATOM 665 C C . ALA A 1 83 ? -4.218 3.484 -5.695 1.00 97.12 83 ALA A C 1
ATOM 667 O O . ALA A 1 83 ? -3.850 3.977 -6.762 1.00 97.12 83 ALA A O 1
ATOM 668 N N . ILE A 1 84 ? -3.859 2.269 -5.288 1.00 97.94 84 ILE A N 1
ATOM 669 C CA . ILE A 1 84 ? -3.069 1.341 -6.101 1.00 97.94 84 ILE A CA 1
ATOM 670 C C . ILE A 1 84 ? -3.719 -0.041 -6.124 1.00 97.94 84 ILE A C 1
ATOM 672 O O . ILE A 1 84 ? -4.411 -0.423 -5.181 1.00 97.94 84 ILE A O 1
ATOM 676 N N . GLU A 1 85 ? -3.449 -0.800 -7.183 1.00 98.06 85 GLU A N 1
ATOM 677 C CA . GLU A 1 85 ? -3.790 -2.220 -7.283 1.00 98.06 85 GLU A CA 1
ATOM 678 C C . GLU A 1 85 ? -2.638 -3.087 -6.760 1.00 98.06 85 GLU A C 1
ATOM 680 O O . GLU A 1 85 ? -1.466 -2.813 -7.041 1.00 98.06 85 GLU A O 1
ATOM 685 N N . ALA A 1 86 ? -2.971 -4.154 -6.037 1.00 98.38 86 ALA A N 1
ATOM 686 C CA . ALA A 1 86 ? -2.026 -5.179 -5.616 1.00 98.38 86 ALA A CA 1
ATOM 687 C C . ALA A 1 86 ? -2.689 -6.565 -5.572 1.00 98.38 86 ALA A C 1
ATOM 689 O O . ALA A 1 86 ? -3.910 -6.694 -5.458 1.00 98.38 86 ALA A O 1
ATOM 690 N N . ARG A 1 87 ? -1.873 -7.618 -5.615 1.00 98.38 87 ARG A N 1
ATOM 691 C CA . ARG A 1 87 ? -2.288 -8.982 -5.262 1.00 98.38 87 ARG A CA 1
ATOM 692 C C . ARG A 1 87 ? -2.338 -9.156 -3.749 1.00 98.38 87 ARG A C 1
ATOM 694 O O . ARG A 1 87 ? -1.400 -8.770 -3.058 1.00 98.38 87 ARG A O 1
ATOM 701 N N . ALA A 1 88 ? -3.369 -9.795 -3.217 1.00 98.62 88 ALA A N 1
ATOM 702 C CA . ALA A 1 88 ? -3.392 -10.179 -1.813 1.00 98.62 88 ALA A CA 1
ATOM 703 C C . ALA A 1 88 ? -2.402 -11.327 -1.555 1.00 98.62 88 ALA A C 1
ATOM 705 O O . ALA A 1 88 ? -2.518 -12.396 -2.152 1.00 98.62 88 ALA A O 1
ATOM 706 N N . LEU A 1 89 ? -1.454 -11.130 -0.640 1.00 98.56 89 LEU A N 1
ATOM 707 C CA . LEU A 1 89 ? -0.641 -12.198 -0.062 1.00 98.56 89 LEU A CA 1
ATOM 708 C C . LEU A 1 89 ? -1.176 -12.501 1.339 1.00 98.56 89 LEU A C 1
ATOM 710 O O . LEU A 1 89 ? -0.827 -11.831 2.312 1.00 98.56 89 LEU A O 1
ATOM 714 N N . VAL A 1 90 ? -2.043 -13.506 1.442 1.00 98.56 90 VAL A N 1
ATOM 715 C CA . VAL A 1 90 ? -2.638 -13.906 2.722 1.00 98.56 90 VAL A CA 1
ATOM 716 C C . VAL A 1 90 ? -1.646 -14.783 3.474 1.00 98.56 90 VAL A C 1
ATOM 718 O O . VAL A 1 90 ? -1.306 -15.882 3.033 1.00 98.56 90 VAL A O 1
ATOM 721 N N . SER A 1 91 ? -1.160 -14.294 4.612 1.00 97.88 91 SER A N 1
ATOM 722 C CA . SER A 1 91 ? -0.007 -14.882 5.291 1.00 97.88 91 SER A CA 1
ATOM 723 C C . SER A 1 91 ? -0.112 -14.744 6.803 1.00 97.88 91 SER A C 1
ATOM 725 O O . SER A 1 91 ? -0.460 -13.693 7.330 1.00 97.88 91 SER A O 1
ATOM 727 N N . ARG A 1 92 ? 0.261 -15.806 7.527 1.00 97.44 92 ARG A N 1
ATOM 728 C CA . ARG A 1 92 ? 0.321 -15.809 9.002 1.00 97.44 92 ARG A CA 1
ATOM 729 C C . ARG A 1 92 ? 1.515 -15.026 9.567 1.00 97.44 92 ARG A C 1
ATOM 731 O O . ARG A 1 92 ? 1.617 -14.900 10.785 1.00 97.44 92 ARG A O 1
ATOM 738 N N . ARG A 1 93 ? 2.433 -14.539 8.715 1.00 96.94 93 ARG A N 1
ATOM 739 C CA . ARG A 1 93 ? 3.610 -13.755 9.142 1.00 96.94 93 ARG A CA 1
ATOM 740 C C . ARG A 1 93 ? 3.216 -12.374 9.660 1.00 96.94 93 ARG A C 1
ATOM 742 O O . ARG A 1 93 ? 3.880 -11.853 10.549 1.00 96.94 93 ARG A O 1
ATOM 749 N N . ILE A 1 94 ? 2.124 -11.815 9.142 1.00 95.44 94 ILE A N 1
ATOM 750 C CA . ILE A 1 94 ? 1.505 -10.603 9.669 1.00 95.44 94 ILE A CA 1
ATOM 751 C C . ILE A 1 94 ? 0.305 -10.989 10.533 1.00 95.44 94 ILE A C 1
ATOM 753 O O . ILE A 1 94 ? -0.483 -11.865 10.174 1.00 95.44 94 ILE A O 1
ATOM 757 N N . ARG A 1 95 ? 0.182 -10.358 11.702 1.00 95.50 95 ARG A N 1
ATOM 758 C CA . ARG A 1 95 ? -0.895 -10.635 12.658 1.00 95.50 95 ARG A CA 1
ATOM 759 C C . ARG A 1 95 ? -1.584 -9.332 13.059 1.00 95.50 95 ARG A C 1
ATOM 761 O O . ARG A 1 95 ? -0.909 -8.299 13.149 1.00 95.50 95 ARG A O 1
ATOM 768 N N . PRO A 1 96 ? -2.900 -9.366 13.326 1.00 96.44 96 PRO A N 1
ATOM 769 C CA . PRO A 1 96 ? -3.589 -8.222 13.899 1.00 96.44 96 PRO A CA 1
ATOM 770 C C . PRO A 1 96 ? -3.007 -7.875 15.271 1.00 96.44 96 PRO A C 1
ATOM 772 O O . PRO A 1 96 ? -2.704 -8.757 16.081 1.00 96.44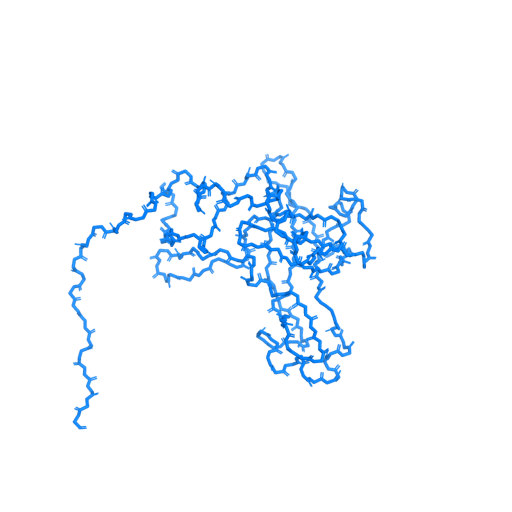 96 PRO A O 1
ATOM 775 N N . LEU A 1 97 ? -2.872 -6.583 15.542 1.00 95.50 97 LEU A N 1
ATOM 776 C CA . LEU A 1 97 ? -2.451 -6.066 16.839 1.00 95.50 97 LEU A CA 1
ATOM 777 C C . LEU A 1 97 ? -3.674 -5.901 17.742 1.00 95.50 97 LEU A C 1
ATOM 779 O O . LEU A 1 97 ? -4.755 -5.558 17.270 1.00 95.50 97 LEU A O 1
ATOM 783 N N . HIS A 1 98 ? -3.505 -6.115 19.044 1.00 94.94 98 HIS A N 1
ATOM 784 C CA . HIS A 1 98 ? -4.534 -5.820 20.040 1.00 94.94 98 HIS A CA 1
ATOM 785 C C . HIS A 1 98 ? -4.077 -4.617 20.861 1.00 94.94 98 HIS A C 1
ATOM 787 O O . HIS A 1 98 ? -3.170 -4.732 21.680 1.00 94.94 98 HIS A O 1
ATOM 793 N N . ILE A 1 99 ? -4.681 -3.456 20.609 1.00 92.31 99 ILE A N 1
ATOM 794 C CA . ILE A 1 99 ? -4.300 -2.178 21.218 1.00 92.31 99 ILE A CA 1
ATOM 795 C C . ILE A 1 99 ? -5.534 -1.603 21.906 1.00 92.31 99 ILE A C 1
ATOM 797 O O . ILE A 1 99 ? -6.555 -1.380 21.258 1.00 92.31 99 ILE A O 1
ATOM 801 N N . ASN A 1 100 ? -5.459 -1.371 23.220 1.00 91.38 100 ASN A N 1
ATOM 802 C CA . ASN A 1 100 ? -6.564 -0.824 24.023 1.00 91.38 100 ASN A CA 1
ATOM 803 C C . ASN A 1 100 ? -7.896 -1.573 23.816 1.00 91.38 100 ASN A C 1
ATOM 805 O O . ASN A 1 100 ? -8.946 -0.964 23.621 1.00 91.38 100 ASN A O 1
ATOM 809 N N . GLY A 1 101 ? -7.839 -2.909 23.782 1.00 92.50 101 GLY A N 1
ATOM 810 C CA . GLY A 1 101 ? -9.010 -3.767 23.564 1.00 92.50 101 GLY A CA 1
ATOM 811 C C . GLY A 1 101 ? -9.556 -3.775 22.130 1.00 92.50 101 GLY A C 1
ATOM 812 O O . GLY A 1 101 ? -10.543 -4.456 21.866 1.00 92.50 101 GLY A O 1
ATOM 813 N N . LYS A 1 102 ? -8.928 -3.058 21.189 1.00 91.38 102 LYS A N 1
ATOM 814 C CA . LYS A 1 102 ? -9.311 -3.039 19.772 1.00 91.38 102 LYS A CA 1
ATOM 815 C C . LYS A 1 102 ? -8.359 -3.890 18.944 1.00 91.38 102 LYS A C 1
ATOM 817 O O . LYS A 1 102 ? -7.141 -3.817 19.111 1.00 91.38 102 LYS A O 1
ATOM 822 N N . LYS A 1 103 ? -8.923 -4.665 18.019 1.00 94.62 103 LYS A N 1
ATOM 823 C CA . LYS A 1 103 ? -8.160 -5.358 16.982 1.00 94.62 103 LYS A CA 1
ATOM 824 C C . LYS A 1 103 ? -7.803 -4.358 15.880 1.00 94.62 103 LYS A C 1
ATOM 826 O O . LYS A 1 103 ? -8.692 -3.721 15.322 1.00 94.62 103 LYS A O 1
ATOM 831 N N . VAL A 1 104 ? -6.517 -4.223 15.581 1.00 95.44 104 VAL A N 1
ATOM 832 C CA . VAL A 1 104 ? -5.977 -3.331 14.552 1.00 95.44 104 VAL A CA 1
ATOM 833 C C . VAL A 1 104 ? -5.268 -4.177 13.507 1.00 95.44 104 VAL A C 1
ATOM 835 O O . VAL A 1 104 ? -4.282 -4.855 13.805 1.00 95.44 104 VAL A O 1
ATOM 838 N N . HIS A 1 105 ? -5.771 -4.146 12.277 1.00 97.56 105 HIS A N 1
ATOM 839 C CA . HIS A 1 105 ? -5.164 -4.878 11.171 1.00 97.56 105 HIS A CA 1
ATOM 840 C C . HIS A 1 105 ? -4.079 -4.057 10.487 1.00 97.56 105 HIS A C 1
ATOM 842 O O . HIS A 1 105 ? -4.164 -2.830 10.396 1.00 97.56 105 HIS A O 1
ATOM 848 N N . GLN A 1 106 ? -3.076 -4.766 9.983 1.00 97.44 106 GLN A N 1
ATOM 849 C CA . GLN A 1 106 ? -1.960 -4.195 9.245 1.00 97.44 106 GLN A CA 1
ATOM 850 C C . GLN A 1 106 ? -1.996 -4.679 7.792 1.00 97.44 106 GLN A C 1
ATOM 852 O O . GLN A 1 106 ? -2.353 -5.829 7.527 1.00 97.44 106 GLN A O 1
ATOM 857 N N . VAL A 1 107 ? -1.600 -3.804 6.872 1.00 98.19 107 VAL A N 1
ATOM 858 C CA . VAL A 1 107 ? -1.463 -4.060 5.435 1.00 98.19 107 VAL A CA 1
ATOM 859 C C . VAL A 1 107 ? -0.044 -3.678 5.045 1.00 98.19 107 VAL A C 1
ATOM 861 O O . VAL A 1 107 ? 0.347 -2.515 5.157 1.00 98.19 107 VAL A O 1
ATOM 864 N N . ALA A 1 108 ? 0.754 -4.651 4.622 1.00 98.25 108 ALA A N 1
ATOM 865 C CA . ALA A 1 108 ? 2.174 -4.434 4.389 1.00 98.25 108 ALA A CA 1
ATOM 866 C C . ALA A 1 108 ? 2.502 -4.470 2.892 1.00 98.25 108 ALA A C 1
ATOM 868 O O . ALA A 1 108 ? 2.195 -5.444 2.204 1.00 98.25 108 ALA A O 1
ATOM 869 N N . LEU A 1 109 ? 3.176 -3.427 2.402 1.00 98.38 109 LEU A N 1
ATOM 870 C CA . LEU A 1 109 ? 3.483 -3.225 0.987 1.00 98.38 109 LEU A CA 1
ATOM 871 C C . LEU A 1 109 ? 4.999 -3.161 0.710 1.00 98.38 109 LEU A C 1
ATOM 873 O O . LEU A 1 109 ? 5.709 -2.386 1.354 1.00 98.38 109 LEU A O 1
ATOM 877 N N . PRO A 1 110 ? 5.529 -3.869 -0.296 1.00 97.81 110 PRO A N 1
ATOM 878 C CA . PRO A 1 110 ? 6.845 -3.563 -0.844 1.00 97.81 110 PRO A CA 1
ATOM 879 C C . PRO A 1 110 ? 6.805 -2.248 -1.646 1.00 97.81 110 PRO A C 1
ATOM 881 O O . PRO A 1 110 ? 5.907 -2.036 -2.456 1.00 97.81 110 PRO A O 1
ATOM 884 N N . TYR A 1 111 ? 7.792 -1.360 -1.485 1.00 97.06 111 TYR A N 1
ATOM 885 C CA . TYR A 1 111 ? 7.808 -0.055 -2.187 1.00 97.06 111 TYR A CA 1
ATOM 886 C C . TYR A 1 111 ? 8.588 -0.061 -3.519 1.00 97.06 111 TYR A C 1
ATOM 888 O O . TYR A 1 111 ? 8.996 0.978 -4.033 1.00 97.06 111 TYR A O 1
ATOM 896 N N . HIS A 1 112 ? 8.810 -1.242 -4.089 1.00 97.81 112 HIS A N 1
ATOM 897 C CA . HIS A 1 112 ? 9.731 -1.442 -5.208 1.00 97.81 112 HIS A CA 1
ATOM 898 C C . HIS A 1 112 ? 9.116 -1.280 -6.599 1.00 97.81 112 HIS A C 1
ATOM 900 O O . HIS A 1 112 ? 9.847 -1.334 -7.582 1.00 97.81 112 HIS A O 1
ATOM 906 N N . TYR A 1 113 ? 7.798 -1.130 -6.700 1.00 97.62 113 TYR A N 1
ATOM 907 C CA . TYR A 1 113 ? 7.067 -1.197 -7.963 1.00 97.62 113 TYR A CA 1
ATOM 908 C C . TYR A 1 113 ? 6.779 0.189 -8.542 1.00 97.62 113 TYR A C 1
ATOM 910 O O . TYR A 1 113 ? 6.808 1.195 -7.839 1.00 97.62 113 TYR A O 1
ATOM 918 N N . GLY A 1 114 ? 6.542 0.227 -9.853 1.00 95.69 114 GLY A N 1
ATOM 919 C CA . GLY A 1 114 ? 6.230 1.441 -10.598 1.00 95.69 114 GLY A CA 1
ATOM 920 C C . GLY A 1 114 ? 5.800 1.125 -12.030 1.00 95.69 114 GLY A C 1
ATOM 921 O O . GLY A 1 114 ? 5.651 -0.037 -12.416 1.00 95.69 114 GLY A O 1
ATOM 922 N N . THR A 1 115 ? 5.623 2.162 -12.844 1.00 93.81 115 THR A N 1
ATOM 923 C CA . THR A 1 115 ? 4.972 2.061 -14.164 1.00 93.81 115 THR A CA 1
ATOM 924 C C . THR A 1 115 ? 5.864 1.531 -15.292 1.00 93.81 115 THR A C 1
ATOM 926 O O . THR A 1 115 ? 5.347 1.015 -16.281 1.00 93.81 115 THR A O 1
ATOM 929 N N . ALA A 1 116 ? 7.191 1.629 -15.165 1.00 93.88 116 ALA A N 1
ATOM 930 C CA . ALA A 1 116 ? 8.151 1.276 -16.218 1.00 93.88 116 ALA A CA 1
ATOM 931 C C . ALA A 1 116 ? 9.087 0.137 -15.796 1.00 93.88 116 ALA A C 1
ATOM 933 O O . ALA A 1 116 ? 9.692 0.228 -14.736 1.00 93.88 116 ALA A O 1
ATOM 934 N N . GLY A 1 117 ? 9.242 -0.896 -16.623 1.00 93.00 117 GLY A N 1
ATOM 935 C CA . GLY A 1 117 ? 10.047 -2.090 -16.334 1.00 93.00 117 GLY A CA 1
ATOM 936 C C . GLY A 1 117 ? 9.457 -3.336 -16.995 1.00 93.00 117 GLY A C 1
ATOM 937 O O . GLY A 1 117 ? 8.379 -3.254 -17.598 1.00 93.00 117 GLY A O 1
ATOM 938 N N . ILE A 1 118 ? 10.151 -4.473 -16.860 1.00 95.19 118 ILE A N 1
ATOM 939 C CA . ILE A 1 118 ? 9.597 -5.802 -17.184 1.00 95.19 118 ILE A CA 1
ATOM 940 C C . ILE A 1 118 ? 8.444 -6.084 -16.221 1.00 95.19 118 ILE A C 1
ATOM 942 O O . ILE A 1 118 ? 7.347 -6.444 -16.639 1.00 95.19 118 ILE A O 1
ATOM 946 N N . VAL A 1 119 ? 8.682 -5.814 -14.936 1.00 94.12 119 VAL A N 1
ATOM 947 C CA . VAL A 1 119 ? 7.669 -5.861 -13.884 1.00 94.12 119 VAL A CA 1
ATOM 948 C C . VAL A 1 119 ? 7.131 -4.465 -13.609 1.00 94.12 119 VAL A C 1
ATOM 950 O O . VAL A 1 119 ? 7.881 -3.504 -13.380 1.00 94.12 119 VAL A O 1
ATOM 953 N N . ARG A 1 120 ? 5.803 -4.367 -13.628 1.00 95.19 120 ARG A N 1
ATOM 954 C CA . ARG A 1 120 ? 5.044 -3.138 -13.397 1.00 95.19 120 ARG A CA 1
ATOM 955 C C . ARG A 1 120 ? 4.094 -3.330 -12.222 1.00 95.19 120 ARG A C 1
ATOM 957 O O . ARG A 1 120 ? 3.712 -4.447 -11.893 1.00 95.19 120 ARG A O 1
ATOM 964 N N . GLY A 1 121 ? 3.708 -2.229 -11.597 1.00 95.31 121 GLY A N 1
ATOM 965 C CA . GLY A 1 121 ? 2.752 -2.232 -10.497 1.00 95.31 121 GLY A CA 1
ATOM 966 C C . GLY A 1 121 ? 2.538 -0.832 -9.941 1.00 95.31 121 GLY A C 1
ATOM 967 O O . GLY A 1 121 ? 3.220 0.112 -10.346 1.00 95.31 121 GLY A O 1
ATOM 968 N N . GLY A 1 122 ? 1.584 -0.700 -9.023 1.00 95.25 122 GLY A N 1
ATOM 969 C CA . GLY A 1 122 ? 1.347 0.563 -8.333 1.00 95.25 122 GLY A CA 1
ATOM 970 C C . GLY A 1 122 ? 2.503 0.938 -7.407 1.00 95.25 122 GLY A C 1
ATOM 971 O O . GLY A 1 122 ? 3.103 0.074 -6.763 1.00 95.25 122 GLY A O 1
ATOM 972 N N . THR A 1 123 ? 2.810 2.230 -7.325 1.00 95.81 123 THR A N 1
ATOM 973 C CA . THR A 1 123 ? 3.872 2.730 -6.451 1.00 95.81 123 THR A CA 1
ATOM 974 C C . THR A 1 123 ? 3.316 2.894 -5.041 1.00 95.81 123 THR A C 1
ATOM 976 O O . THR A 1 123 ? 2.395 3.676 -4.830 1.00 95.81 123 THR A O 1
ATOM 979 N N . ALA A 1 124 ? 3.896 2.233 -4.035 1.00 96.88 124 ALA A N 1
ATOM 980 C CA . ALA A 1 124 ? 3.446 2.410 -2.646 1.00 96.88 124 ALA A CA 1
ATOM 981 C C . ALA A 1 124 ? 3.505 3.884 -2.185 1.00 96.88 124 ALA A C 1
ATOM 983 O O . ALA A 1 124 ? 2.677 4.319 -1.391 1.00 96.88 124 ALA A O 1
ATOM 984 N N . ASN A 1 125 ? 4.440 4.670 -2.733 1.00 95.44 125 ASN A N 1
ATOM 985 C CA . ASN A 1 125 ? 4.579 6.102 -2.455 1.00 95.44 125 ASN A CA 1
ATOM 986 C C . ASN A 1 125 ? 3.387 6.950 -2.925 1.00 95.44 125 ASN A C 1
ATOM 988 O O . ASN A 1 125 ? 3.192 8.040 -2.387 1.00 95.44 125 ASN A O 1
ATOM 992 N N . ASP A 1 126 ? 2.563 6.457 -3.856 1.00 95.25 126 ASP A N 1
ATOM 993 C CA . ASP A 1 126 ? 1.334 7.144 -4.278 1.00 95.25 126 ASP A CA 1
ATOM 994 C C . ASP A 1 126 ? 0.295 7.185 -3.146 1.00 95.25 126 ASP A C 1
ATOM 996 O O . ASP A 1 126 ? -0.601 8.025 -3.156 1.00 95.25 126 ASP A O 1
ATOM 1000 N N . LEU A 1 127 ? 0.444 6.317 -2.139 1.00 95.56 127 LEU A N 1
ATOM 1001 C CA . LEU A 1 127 ? -0.407 6.264 -0.954 1.00 95.56 127 LEU A CA 1
ATOM 1002 C C . LEU A 1 127 ? 0.126 7.098 0.218 1.00 95.56 127 LEU A C 1
ATOM 1004 O O . LEU A 1 127 ? -0.641 7.403 1.133 1.00 95.56 127 LEU A O 1
ATOM 1008 N N . LEU A 1 128 ? 1.423 7.423 0.225 1.00 93.50 128 LEU A N 1
ATOM 1009 C CA . LEU A 1 128 ? 2.102 8.001 1.384 1.00 93.50 128 LEU A CA 1
ATOM 1010 C C . LEU A 1 128 ? 1.828 9.495 1.509 1.00 93.50 128 LEU A C 1
ATOM 1012 O O . LEU A 1 128 ? 2.094 10.272 0.590 1.00 93.50 128 LEU A O 1
ATOM 1016 N N . THR A 1 129 ? 1.379 9.913 2.688 1.00 88.69 129 THR A N 1
ATOM 1017 C CA . THR A 1 129 ? 1.297 11.328 3.042 1.00 88.69 129 THR A CA 1
ATOM 1018 C C . THR A 1 129 ? 2.640 11.824 3.576 1.00 88.69 129 THR A C 1
ATOM 1020 O O . THR A 1 129 ? 3.332 11.136 4.318 1.00 88.69 129 THR A O 1
ATOM 1023 N N . ILE A 1 130 ? 3.011 13.047 3.213 1.00 87.44 130 ILE A N 1
ATOM 1024 C CA . ILE A 1 130 ? 4.223 13.708 3.686 1.00 87.44 130 ILE A CA 1
ATOM 1025 C C . ILE A 1 130 ? 3.894 14.422 5.002 1.00 87.44 130 ILE A C 1
ATOM 1027 O O . ILE A 1 130 ? 3.176 15.423 5.019 1.00 87.44 130 ILE A O 1
ATOM 1031 N N . SER A 1 131 ? 4.430 13.914 6.104 1.00 84.88 131 SER A N 1
ATOM 1032 C CA . SER A 1 131 ? 4.414 14.555 7.423 1.00 84.88 131 SER A CA 1
ATOM 1033 C C . SER A 1 131 ? 5.837 14.594 7.958 1.00 84.88 131 SER A C 1
ATOM 1035 O O . SER A 1 131 ? 6.436 13.538 8.124 1.00 84.88 131 SER A O 1
ATOM 1037 N N . GLY A 1 132 ? 6.393 15.778 8.200 1.00 85.25 132 GLY A N 1
ATOM 1038 C CA . GLY A 1 132 ? 7.769 15.898 8.670 1.00 85.25 132 GLY A CA 1
ATOM 1039 C C . GLY A 1 132 ? 7.851 15.711 10.178 1.00 85.25 132 GLY A C 1
ATOM 1040 O O . GLY A 1 132 ? 7.197 16.438 10.926 1.00 85.25 132 GLY A O 1
ATOM 1041 N N . GLU A 1 133 ? 8.675 14.773 10.627 1.00 86.12 133 GLU A N 1
ATOM 1042 C CA . GLU A 1 133 ? 9.102 14.710 12.029 1.00 86.12 133 GLU A CA 1
ATOM 1043 C C . GLU A 1 133 ? 9.783 16.049 12.433 1.00 86.12 133 GLU A C 1
ATOM 1045 O O . GLU A 1 133 ? 10.471 16.649 11.604 1.00 86.12 133 GLU A O 1
ATOM 1050 N N . PRO A 1 134 ? 9.559 16.577 13.652 1.00 84.06 134 PRO A N 1
ATOM 1051 C CA . PRO A 1 134 ? 9.919 17.942 14.054 1.00 84.06 134 PRO A CA 1
ATOM 1052 C C . PRO A 1 134 ? 11.418 18.254 14.040 1.00 84.06 134 PRO A C 1
ATOM 1054 O O . PRO A 1 134 ? 11.801 19.411 13.903 1.00 84.06 134 PRO A O 1
ATOM 1057 N N . ASN A 1 135 ? 12.270 17.246 14.184 1.00 86.06 135 ASN A N 1
ATOM 1058 C CA . ASN A 1 135 ? 13.712 17.421 14.289 1.00 86.06 135 ASN A CA 1
ATOM 1059 C C . ASN A 1 135 ? 14.409 17.265 12.932 1.00 86.06 135 ASN A C 1
ATOM 1061 O O . ASN A 1 135 ? 15.315 18.032 12.616 1.00 86.06 135 ASN A O 1
ATOM 1065 N N . VAL A 1 136 ? 13.997 16.282 12.121 1.00 87.75 136 VAL A N 1
ATOM 1066 C CA . VAL A 1 136 ? 14.684 15.930 10.859 1.00 87.75 136 VAL A CA 1
ATOM 1067 C C . VAL A 1 136 ? 13.826 16.096 9.606 1.00 87.75 136 VAL A C 1
ATOM 1069 O O . VAL A 1 136 ? 14.329 15.959 8.494 1.00 87.75 136 VAL A O 1
ATOM 1072 N N . THR A 1 137 ? 12.538 16.418 9.751 1.00 88.19 137 THR A N 1
ATOM 1073 C CA . THR A 1 137 ? 11.594 16.652 8.638 1.00 88.19 137 THR A CA 1
ATOM 1074 C C . THR A 1 137 ? 11.446 15.446 7.690 1.00 88.19 137 THR A C 1
ATOM 1076 O O . THR A 1 137 ? 11.064 15.580 6.530 1.00 88.19 137 THR A O 1
ATOM 1079 N N . ILE A 1 138 ? 11.712 14.232 8.182 1.00 89.69 138 ILE A N 1
ATOM 1080 C CA . ILE A 1 138 ? 11.545 12.990 7.413 1.00 89.69 138 ILE A CA 1
ATOM 1081 C C . ILE A 1 138 ? 10.083 12.543 7.467 1.00 89.69 138 ILE A C 1
ATOM 1083 O O . ILE A 1 138 ? 9.435 12.633 8.508 1.00 89.69 138 ILE A O 1
ATOM 1087 N N . MET A 1 139 ? 9.584 12.064 6.325 1.00 90.38 139 MET A N 1
ATOM 1088 C CA . MET A 1 139 ? 8.222 11.557 6.164 1.00 90.38 139 MET A CA 1
ATOM 1089 C C . MET A 1 139 ? 8.000 10.182 6.805 1.00 90.38 139 MET A C 1
ATOM 1091 O O . MET A 1 139 ? 8.863 9.306 6.742 1.00 90.38 139 MET A O 1
ATOM 1095 N N . GLU A 1 140 ? 6.800 9.975 7.345 1.00 90.06 140 GLU A N 1
ATOM 1096 C CA . GLU A 1 140 ? 6.327 8.677 7.828 1.00 90.06 140 GLU A CA 1
ATOM 1097 C C . GLU A 1 140 ? 5.986 7.752 6.644 1.00 90.06 140 GLU A C 1
ATOM 1099 O O . GLU A 1 140 ? 5.283 8.133 5.708 1.00 90.06 140 GLU A O 1
ATOM 1104 N N . ALA A 1 141 ? 6.499 6.523 6.671 1.00 93.31 141 ALA A N 1
ATOM 1105 C CA . ALA A 1 141 ? 6.318 5.533 5.601 1.00 93.31 141 ALA A CA 1
ATOM 1106 C C . ALA A 1 141 ? 6.073 4.107 6.130 1.00 93.31 141 ALA A C 1
ATOM 1108 O O . ALA A 1 141 ? 6.080 3.136 5.370 1.00 93.31 141 ALA A O 1
ATOM 1109 N N . LYS A 1 142 ? 5.936 3.949 7.441 1.00 94.94 142 LYS A N 1
ATOM 1110 C CA . LYS A 1 142 ? 5.803 2.693 8.183 1.00 94.94 142 LYS A CA 1
ATOM 1111 C C . LYS A 1 142 ? 4.478 2.601 8.930 1.00 94.94 142 LYS A C 1
ATOM 1113 O O . LYS A 1 142 ? 4.055 1.476 9.183 1.00 94.94 142 LYS A O 1
ATOM 1118 N N . ALA A 1 143 ? 3.840 3.724 9.246 1.00 92.50 143 ALA A N 1
ATOM 1119 C CA . ALA A 1 143 ? 2.535 3.745 9.891 1.00 92.50 143 ALA A CA 1
ATOM 1120 C C . ALA A 1 143 ? 1.660 4.891 9.365 1.00 92.50 143 ALA A C 1
ATOM 1122 O O . ALA A 1 143 ? 1.790 6.040 9.774 1.00 92.50 143 ALA A O 1
ATOM 1123 N N . LEU A 1 144 ? 0.724 4.561 8.478 1.00 91.94 144 LEU A N 1
ATOM 1124 C CA . LEU A 1 144 ? -0.332 5.473 8.027 1.00 91.94 144 LEU A CA 1
ATOM 1125 C C . LEU A 1 144 ? -1.660 4.729 7.892 1.00 91.94 144 LEU A C 1
ATOM 1127 O O . LEU A 1 144 ? -1.693 3.502 7.883 1.00 91.94 144 LEU A O 1
ATOM 1131 N N . THR A 1 145 ? -2.765 5.459 7.811 1.00 94.19 145 THR A N 1
ATOM 1132 C CA . THR A 1 145 ? -4.097 4.865 7.673 1.00 94.19 145 THR A CA 1
ATOM 1133 C C . THR A 1 145 ? -4.420 4.575 6.210 1.00 94.19 145 THR A C 1
ATOM 1135 O O . THR A 1 145 ? -4.114 5.364 5.314 1.00 94.19 145 THR A O 1
ATOM 1138 N N . CYS A 1 146 ? -5.042 3.428 5.953 1.00 96.94 146 CYS A N 1
ATOM 1139 C CA . CYS A 1 146 ? -5.521 3.040 4.633 1.00 96.94 146 CYS A CA 1
ATOM 1140 C C . CYS A 1 146 ? -6.841 2.270 4.716 1.00 96.94 146 CYS A C 1
ATOM 1142 O O . CYS A 1 146 ? -7.272 1.821 5.782 1.00 96.94 146 CYS A O 1
ATOM 1144 N N . ASN A 1 147 ? -7.469 2.108 3.558 1.00 97.50 147 ASN A N 1
ATOM 1145 C CA . ASN A 1 147 ? -8.556 1.174 3.340 1.00 97.50 147 ASN A CA 1
ATOM 1146 C C . ASN A 1 147 ? -8.135 0.125 2.306 1.00 97.50 147 ASN A C 1
ATOM 1148 O O . ASN A 1 147 ? -7.265 0.384 1.470 1.00 97.50 147 ASN A O 1
ATOM 1152 N N . VAL A 1 148 ? -8.780 -1.036 2.349 1.00 98.19 148 VAL A N 1
ATOM 1153 C CA . VAL A 1 148 ? -8.607 -2.108 1.370 1.00 98.19 148 VAL A CA 1
ATOM 1154 C C . VAL A 1 148 ? -9.965 -2.433 0.769 1.00 98.19 148 VAL A C 1
ATOM 1156 O O . VAL A 1 148 ? -10.904 -2.773 1.485 1.00 98.19 148 VAL A O 1
ATOM 1159 N N . VAL A 1 149 ? -10.059 -2.331 -0.553 1.00 98.19 149 VAL A N 1
ATOM 1160 C CA . VAL A 1 149 ? -11.273 -2.618 -1.319 1.00 98.19 149 VAL A CA 1
ATOM 1161 C C . VAL A 1 149 ? -11.017 -3.851 -2.189 1.00 98.19 149 VAL A C 1
ATOM 1163 O O . VAL A 1 149 ? -10.075 -3.829 -2.983 1.00 98.19 149 VAL A O 1
ATOM 1166 N N . PRO A 1 150 ? -11.806 -4.932 -2.061 1.00 98.25 150 PRO A N 1
ATOM 1167 C CA . PRO A 1 150 ? -11.667 -6.103 -2.921 1.00 98.25 150 PRO A CA 1
ATOM 1168 C C . PRO A 1 150 ? -11.907 -5.776 -4.398 1.00 98.25 150 PRO A C 1
ATOM 1170 O O . PRO A 1 150 ? -12.832 -5.036 -4.733 1.00 98.25 150 PRO A O 1
ATOM 1173 N N . GLY A 1 151 ? -11.113 -6.377 -5.282 1.00 97.38 151 GLY A N 1
ATOM 1174 C CA . GLY A 1 151 ? -11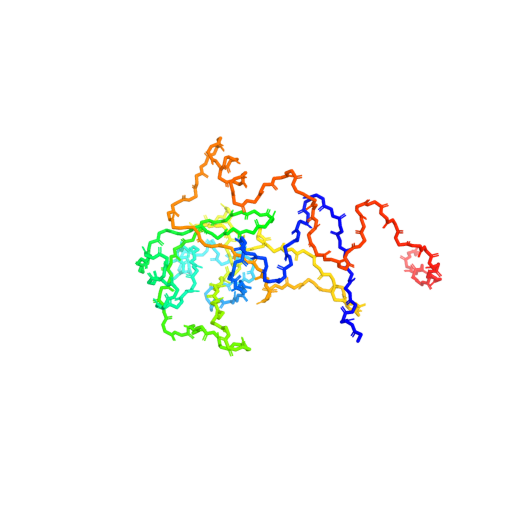.248 -6.240 -6.728 1.00 97.38 151 GLY A CA 1
ATOM 1175 C C . GLY A 1 151 ? -10.131 -5.434 -7.388 1.00 97.38 151 GLY A C 1
ATOM 1176 O O . GLY A 1 151 ? -9.165 -4.997 -6.761 1.00 97.38 151 GLY A O 1
ATOM 1177 N N . ARG A 1 152 ? -10.271 -5.287 -8.707 1.00 97.25 152 ARG A N 1
ATOM 1178 C CA . ARG A 1 152 ? -9.317 -4.577 -9.560 1.00 97.25 152 ARG A CA 1
ATOM 1179 C C . ARG A 1 152 ? -9.511 -3.073 -9.500 1.00 97.25 152 ARG A C 1
ATOM 1181 O O . ARG A 1 152 ? -10.641 -2.599 -9.378 1.00 97.25 152 ARG A O 1
ATOM 1188 N N . LEU A 1 153 ? -8.418 -2.335 -9.675 1.00 96.62 153 LEU A N 1
ATOM 1189 C CA . LEU A 1 153 ? -8.490 -0.881 -9.725 1.00 96.62 153 LEU A CA 1
ATOM 1190 C C . LEU A 1 153 ? -9.123 -0.455 -11.061 1.00 96.62 153 LEU A C 1
ATOM 1192 O O . LEU A 1 153 ? -8.640 -0.855 -12.127 1.00 96.62 153 LEU A O 1
ATOM 1196 N N . PRO A 1 154 ? -10.218 0.326 -11.042 1.00 96.06 154 PRO A N 1
ATOM 1197 C CA . PRO A 1 154 ? -10.829 0.811 -12.269 1.00 96.06 154 PRO A CA 1
ATOM 1198 C C . PRO A 1 154 ? -9.930 1.837 -12.966 1.00 96.06 154 PRO A C 1
ATOM 1200 O O . PRO A 1 154 ? -9.053 2.444 -12.358 1.00 96.06 154 PRO A O 1
ATOM 1203 N N . HIS A 1 155 ? -10.176 2.049 -14.260 1.00 92.56 155 HIS A N 1
ATOM 1204 C CA . HIS A 1 155 ? -9.402 2.957 -15.108 1.00 92.56 155 HIS A CA 1
ATOM 1205 C C . HIS A 1 155 ? -10.302 4.040 -15.720 1.00 92.56 155 HIS A C 1
ATOM 1207 O O . HIS A 1 155 ? -11.525 3.894 -15.794 1.00 92.56 155 HIS A O 1
ATOM 1213 N N . GLY A 1 156 ? -9.698 5.135 -16.189 1.00 93.69 156 GLY A N 1
ATOM 1214 C CA . GLY A 1 156 ? -10.420 6.219 -16.859 1.00 93.69 156 GLY A CA 1
ATOM 1215 C C . GLY A 1 156 ? -11.447 6.892 -15.943 1.00 93.69 156 GLY A C 1
ATOM 1216 O O . GLY A 1 156 ? -11.144 7.216 -14.798 1.00 93.69 156 GLY A O 1
ATOM 1217 N N . LYS A 1 157 ? -12.676 7.100 -16.432 1.00 94.31 157 LYS A N 1
ATOM 1218 C CA . LYS A 1 157 ? -13.742 7.768 -15.658 1.00 94.31 157 LYS A CA 1
ATOM 1219 C C . LYS A 1 157 ? -14.112 7.009 -14.378 1.00 94.31 157 LYS A C 1
ATOM 1221 O O . LYS A 1 157 ? -14.269 7.629 -13.332 1.00 94.31 157 LYS A O 1
ATOM 1226 N N . ALA A 1 158 ? -14.135 5.678 -14.439 1.00 95.19 158 ALA A N 1
ATOM 1227 C CA . ALA A 1 158 ? -14.446 4.833 -13.289 1.00 95.19 158 ALA A CA 1
ATOM 1228 C C . ALA A 1 158 ? -13.394 4.947 -12.167 1.00 95.19 158 ALA A C 1
ATOM 1230 O O . ALA A 1 158 ? -13.715 4.757 -10.998 1.00 95.19 158 ALA A O 1
ATOM 1231 N N . PHE A 1 159 ? -12.144 5.308 -12.492 1.00 94.19 159 PHE A N 1
ATOM 1232 C CA . PHE A 1 159 ? -11.125 5.601 -11.478 1.00 94.19 159 PHE A CA 1
ATOM 1233 C C . PHE A 1 159 ? -11.465 6.855 -10.667 1.00 94.19 159 PHE A C 1
ATOM 1235 O O . PHE A 1 159 ? -11.346 6.859 -9.443 1.00 94.19 159 PHE A O 1
ATOM 1242 N N . ALA A 1 160 ? -11.932 7.912 -11.334 1.00 92.50 160 ALA A N 1
ATOM 1243 C CA . ALA A 1 160 ? -12.341 9.139 -10.656 1.00 92.50 160 ALA A CA 1
ATOM 1244 C C . ALA A 1 160 ? -13.558 8.901 -9.745 1.00 92.50 160 ALA A C 1
ATOM 1246 O O . ALA A 1 160 ? -13.594 9.395 -8.621 1.00 92.50 160 ALA A O 1
ATOM 1247 N N . GLU A 1 161 ? -14.525 8.097 -10.193 1.00 94.06 161 GLU A N 1
ATOM 1248 C CA . GLU A 1 161 ? -15.691 7.693 -9.393 1.00 94.06 161 GLU A CA 1
ATOM 1249 C C . GLU A 1 161 ? -15.294 6.849 -8.173 1.00 94.06 161 GLU A C 1
ATOM 1251 O O . GLU A 1 161 ? -15.777 7.082 -7.060 1.00 94.06 161 GLU A O 1
ATOM 1256 N N . PHE A 1 162 ? -14.356 5.918 -8.359 1.00 95.19 162 PHE A N 1
ATOM 1257 C CA . PHE A 1 162 ? -13.781 5.123 -7.278 1.00 95.19 162 PHE A CA 1
ATOM 1258 C C . PHE A 1 162 ? -13.108 6.009 -6.223 1.00 95.19 162 PHE A C 1
ATOM 1260 O O . PHE A 1 162 ? -13.414 5.897 -5.034 1.00 95.19 162 PHE A O 1
ATOM 1267 N N . LEU A 1 163 ? -12.248 6.943 -6.642 1.00 92.56 163 LEU A N 1
ATOM 1268 C CA . LEU A 1 163 ? -11.627 7.893 -5.718 1.00 92.56 163 LEU A CA 1
ATOM 1269 C C . LEU A 1 163 ? -12.660 8.799 -5.048 1.00 92.56 163 LEU A C 1
ATOM 1271 O O . LEU A 1 163 ? -12.540 9.056 -3.859 1.00 92.56 163 LEU A O 1
ATOM 1275 N N . ASN A 1 164 ? -13.703 9.241 -5.749 1.00 91.69 164 ASN A N 1
ATOM 1276 C CA . ASN A 1 164 ? -14.759 10.044 -5.131 1.00 91.69 164 ASN A CA 1
ATOM 1277 C C . ASN A 1 164 ? -15.549 9.275 -4.066 1.00 91.69 164 ASN A C 1
ATOM 1279 O O . ASN A 1 164 ? -16.022 9.886 -3.114 1.00 91.69 164 ASN A O 1
ATOM 1283 N N . THR A 1 165 ? -15.657 7.953 -4.198 1.00 93.19 165 THR A N 1
ATOM 1284 C CA . THR A 1 165 ? -16.336 7.096 -3.219 1.00 93.19 165 THR A CA 1
ATOM 1285 C C . THR A 1 165 ? -15.471 6.870 -1.977 1.00 93.19 165 THR A C 1
ATOM 1287 O O . THR A 1 165 ? -15.946 7.015 -0.851 1.00 93.19 165 THR A O 1
ATOM 1290 N N . TYR A 1 166 ? -14.190 6.538 -2.161 1.00 91.81 166 TYR A N 1
ATOM 1291 C CA . TYR A 1 166 ? -13.317 6.114 -1.058 1.00 91.81 166 TYR A CA 1
ATOM 1292 C C . TYR A 1 166 ? -12.391 7.212 -0.514 1.00 91.81 166 TYR A C 1
ATOM 1294 O O . TYR A 1 166 ? -11.944 7.116 0.626 1.00 91.81 166 TYR A O 1
ATOM 1302 N N . ALA A 1 167 ? -12.115 8.260 -1.287 1.00 87.12 167 ALA A N 1
ATOM 1303 C CA . ALA A 1 167 ? -11.233 9.380 -0.944 1.00 87.12 167 ALA A CA 1
ATOM 1304 C C . ALA A 1 167 ? -11.726 10.720 -1.564 1.00 87.12 167 ALA A C 1
ATOM 1306 O O . ALA A 1 167 ? -11.002 11.350 -2.345 1.00 87.12 167 ALA A O 1
ATOM 1307 N N . PRO A 1 168 ? -12.946 11.191 -1.224 1.00 84.00 168 PRO A N 1
ATOM 1308 C CA . PRO A 1 168 ? -13.600 12.324 -1.883 1.00 84.00 168 PRO A CA 1
ATOM 1309 C C . PRO A 1 168 ? -12.732 13.580 -1.868 1.00 84.00 168 PRO A C 1
ATOM 1311 O O . PRO A 1 168 ? -12.227 13.966 -0.817 1.00 84.00 168 PRO A O 1
ATOM 1314 N N . GLN A 1 169 ? -12.576 14.246 -3.013 1.00 73.25 169 GLN A N 1
ATOM 1315 C CA . GLN A 1 169 ? -11.718 15.438 -3.144 1.00 73.25 169 GLN A CA 1
ATOM 1316 C C . GLN A 1 169 ? -12.319 16.714 -2.535 1.00 73.25 169 GLN A C 1
ATOM 1318 O O . GLN A 1 169 ? -11.602 17.685 -2.328 1.00 73.25 169 GLN A O 1
ATOM 1323 N N . ALA A 1 170 ? -13.620 16.713 -2.229 1.00 70.06 170 ALA A N 1
ATOM 1324 C CA . ALA A 1 170 ? -14.319 17.854 -1.630 1.00 70.06 170 ALA A CA 1
ATOM 1325 C C . ALA A 1 170 ? -13.998 18.060 -0.138 1.00 70.06 170 ALA A C 1
ATOM 1327 O O . ALA A 1 170 ? -14.347 19.088 0.437 1.00 70.06 170 ALA A O 1
ATOM 1328 N N . GLU A 1 171 ? -13.359 17.082 0.503 1.00 72.75 171 GLU A N 1
ATOM 1329 C CA . GLU A 1 171 ? -12.956 17.191 1.900 1.00 72.75 171 GLU A CA 1
ATOM 1330 C C . GLU A 1 171 ? -11.664 17.994 2.042 1.00 72.75 171 GLU A C 1
ATOM 1332 O O . GLU A 1 171 ? -10.797 17.915 1.164 1.00 72.75 171 GLU A O 1
ATOM 1337 N N . PRO A 1 172 ? -11.495 18.722 3.162 1.00 69.31 172 PRO A N 1
ATOM 1338 C CA . PRO A 1 172 ? -10.282 19.483 3.401 1.00 69.31 172 PRO A CA 1
ATOM 1339 C C . PRO A 1 172 ? -9.046 18.584 3.256 1.00 69.31 172 PRO A C 1
ATOM 1341 O O . PRO A 1 172 ? -9.093 17.390 3.575 1.00 69.31 172 PRO A O 1
ATOM 1344 N N . PRO A 1 173 ? -7.922 19.140 2.771 1.00 68.75 173 PRO A N 1
ATOM 1345 C CA . PRO A 1 173 ? -6.728 18.358 2.483 1.00 68.75 173 PRO A CA 1
ATOM 1346 C C . PRO A 1 173 ? -6.216 17.617 3.719 1.00 68.75 173 PRO A C 1
ATOM 1348 O O . PRO A 1 173 ? -5.644 16.544 3.598 1.00 68.75 173 PRO A O 1
ATOM 1351 N N . ASN A 1 174 ? -6.482 18.109 4.922 1.00 70.25 174 ASN A N 1
ATOM 1352 C CA . ASN A 1 174 ? -6.231 17.363 6.141 1.00 70.25 174 ASN A CA 1
ATOM 1353 C C . ASN A 1 174 ? -7.470 17.383 7.031 1.00 70.25 174 ASN A C 1
ATOM 1355 O O . ASN A 1 174 ? -8.158 18.397 7.140 1.00 70.25 174 ASN A O 1
ATOM 1359 N N . THR A 1 175 ? -7.712 16.257 7.687 1.00 65.44 175 THR A N 1
ATOM 1360 C CA . THR A 1 175 ? -8.805 16.067 8.647 1.00 65.44 175 THR A CA 1
ATOM 1361 C C . THR A 1 175 ? -8.297 15.871 10.085 1.00 65.44 175 THR A C 1
ATOM 1363 O O . THR A 1 175 ? -9.074 15.550 10.980 1.00 65.44 175 THR A O 1
ATOM 1366 N N . HIS A 1 176 ? -6.997 16.064 10.334 1.00 69.25 176 HIS A N 1
ATOM 1367 C CA . HIS A 1 176 ? -6.374 15.964 11.650 1.00 69.25 176 HIS A CA 1
ATOM 1368 C C . HIS A 1 176 ? -6.682 17.205 12.505 1.00 69.25 176 HIS A C 1
ATOM 1370 O O . HIS A 1 176 ? -6.415 18.325 12.065 1.00 69.25 176 HIS A O 1
ATOM 1376 N N . PRO A 1 177 ? -7.180 17.028 13.744 1.00 63.62 177 PRO A N 1
ATOM 1377 C CA . PRO A 1 177 ? -7.681 18.126 14.576 1.00 63.62 177 PRO A CA 1
ATOM 1378 C C . PRO A 1 177 ? -6.610 19.142 14.997 1.00 63.62 177 PRO A C 1
ATOM 1380 O O . PRO A 1 177 ? -6.936 20.280 15.311 1.00 63.62 177 PRO A O 1
ATOM 1383 N N . GLU A 1 178 ? -5.335 18.757 14.991 1.00 67.94 178 GLU A N 1
ATOM 1384 C CA . GLU A 1 178 ? -4.222 19.637 15.384 1.00 67.94 178 GLU A CA 1
ATOM 1385 C C . GLU A 1 178 ? -3.539 20.346 14.206 1.00 67.94 178 GLU A C 1
ATOM 1387 O O . GLU A 1 178 ? -2.506 20.994 14.388 1.00 67.94 178 GLU A O 1
ATOM 1392 N N . GLN A 1 179 ? -4.060 20.204 12.982 1.00 66.75 179 GLN A N 1
ATOM 1393 C CA . GLN A 1 179 ? -3.439 20.841 11.826 1.00 66.75 179 GLN A CA 1
ATOM 1394 C C . GLN A 1 179 ? -3.901 22.303 11.654 1.00 66.75 179 GLN A C 1
ATOM 1396 O O . GLN A 1 179 ? -5.101 22.574 11.711 1.00 66.75 179 GLN A O 1
ATOM 1401 N N . PRO A 1 180 ? -2.986 23.250 11.356 1.00 61.19 180 PRO A N 1
ATOM 1402 C CA . PRO A 1 180 ? -3.368 24.582 10.896 1.00 61.19 180 PRO A CA 1
ATOM 1403 C C . PRO A 1 180 ? -4.061 24.559 9.511 1.00 61.19 180 PRO A C 1
ATOM 1405 O O . PRO A 1 180 ? -3.684 23.746 8.656 1.00 61.19 180 PRO A O 1
ATOM 1408 N N . PRO A 1 181 ? -5.024 25.473 9.256 1.00 58.75 181 PRO A N 1
ATOM 1409 C CA . PRO A 1 181 ? -5.735 25.580 7.981 1.00 58.75 181 PRO A CA 1
ATOM 1410 C C . PRO A 1 181 ? -4.811 25.754 6.760 1.00 58.75 181 PRO A C 1
ATOM 1412 O O . PRO A 1 181 ? -3.693 26.268 6.892 1.00 58.75 181 PRO A O 1
ATOM 1415 N N . PRO A 1 182 ? -5.274 25.394 5.545 1.00 57.69 182 PRO A N 1
ATOM 1416 C CA . PRO A 1 182 ? -4.541 25.667 4.309 1.00 57.69 182 PRO A CA 1
ATOM 1417 C C . PRO A 1 182 ? -4.201 27.160 4.170 1.00 57.69 182 PRO A C 1
ATOM 1419 O O . PRO A 1 182 ? -5.057 28.013 4.383 1.00 57.69 182 PRO A O 1
ATOM 1422 N N . GLY A 1 183 ? -2.958 27.479 3.797 1.00 54.84 183 GLY A N 1
ATOM 1423 C CA . GLY A 1 183 ? -2.521 28.861 3.544 1.00 54.84 183 GLY A CA 1
ATOM 1424 C C . GLY A 1 183 ? -1.997 29.635 4.760 1.00 54.84 183 GLY A C 1
ATOM 1425 O O . GLY A 1 183 ? -1.525 30.758 4.594 1.00 54.84 183 GLY A O 1
ATOM 1426 N N . VAL A 1 184 ? -1.997 29.051 5.964 1.00 49.41 184 VAL A N 1
ATOM 1427 C CA . VAL A 1 184 ? -1.321 29.659 7.120 1.00 49.41 184 VAL A CA 1
ATOM 1428 C C . VAL A 1 184 ? 0.189 29.460 6.971 1.00 49.41 184 VAL A C 1
ATOM 1430 O O . VAL A 1 184 ? 0.733 28.402 7.291 1.00 49.41 184 VAL A O 1
ATOM 1433 N N . ALA A 1 185 ? 0.881 30.478 6.454 1.00 41.72 185 ALA A N 1
ATOM 1434 C CA . ALA A 1 185 ? 2.331 30.565 6.567 1.00 41.72 185 ALA A CA 1
ATOM 1435 C C . ALA A 1 185 ? 2.700 30.504 8.056 1.00 41.72 185 ALA A C 1
ATOM 1437 O O . ALA A 1 185 ? 2.139 31.247 8.864 1.00 41.72 185 ALA A O 1
ATOM 1438 N N . LYS A 1 186 ? 3.633 29.620 8.436 1.00 47.38 186 LYS A N 1
ATOM 1439 C CA . LYS A 1 186 ? 4.224 29.692 9.775 1.00 47.38 186 LYS A CA 1
ATOM 1440 C C . LYS A 1 186 ? 4.813 31.095 9.924 1.00 47.38 186 LYS A C 1
ATOM 1442 O O . LYS A 1 186 ? 5.608 31.506 9.081 1.00 47.38 186 LYS A O 1
ATOM 1447 N N . GLY A 1 187 ? 4.383 31.820 10.959 1.00 36.84 187 GLY A N 1
ATOM 1448 C CA . GLY A 1 187 ? 4.979 33.093 11.343 1.00 36.84 187 GLY A CA 1
ATOM 1449 C C . GLY A 1 187 ? 6.494 32.939 11.353 1.00 36.84 187 GLY A C 1
ATOM 1450 O O . GLY A 1 187 ? 7.027 32.058 12.024 1.00 36.84 187 GLY A O 1
ATOM 1451 N N . GLY A 1 188 ? 7.164 33.722 10.512 1.00 30.83 188 GLY A N 1
ATOM 1452 C CA . GLY A 1 188 ? 8.606 33.675 10.381 1.00 30.83 188 GLY A CA 1
ATOM 1453 C C . GLY A 1 188 ? 9.255 34.220 11.641 1.00 30.83 188 GLY A C 1
ATOM 1454 O O . GLY A 1 188 ? 9.363 35.433 11.800 1.00 30.83 188 GLY A O 1
ATOM 1455 N N . GLU A 1 189 ? 9.767 33.340 12.492 1.00 32.66 189 GLU A N 1
ATOM 1456 C CA . GLU A 1 189 ? 11.016 33.662 13.165 1.00 32.66 189 GLU A CA 1
ATOM 1457 C C . GLU A 1 189 ? 12.121 33.542 12.117 1.00 32.66 189 GL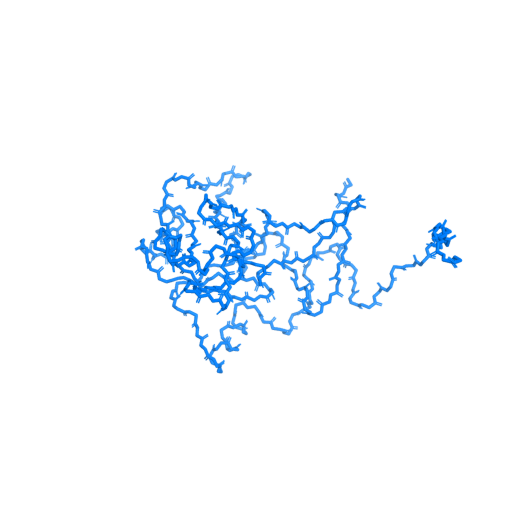U A C 1
ATOM 1459 O O . GLU A 1 189 ? 12.360 32.484 11.532 1.00 32.66 189 GLU A O 1
ATOM 1464 N N . LYS A 1 190 ? 12.736 34.686 11.809 1.00 30.78 190 LYS A N 1
ATOM 1465 C CA . LYS A 1 190 ? 13.903 34.789 10.937 1.00 30.78 190 LYS A CA 1
ATOM 1466 C C . LYS A 1 190 ? 15.002 33.873 11.475 1.00 30.78 190 LYS A C 1
ATOM 1468 O O . LYS A 1 190 ? 15.708 34.253 12.406 1.00 30.78 190 LYS A O 1
ATOM 1473 N N . MET A 1 191 ? 15.200 32.716 10.855 1.00 30.48 191 MET A N 1
ATOM 1474 C CA . MET A 1 191 ? 16.419 31.944 11.062 1.00 30.48 191 MET A CA 1
ATOM 1475 C C . MET A 1 191 ? 17.552 32.691 10.345 1.00 30.48 191 MET A C 1
ATOM 1477 O O . MET A 1 191 ? 17.606 32.736 9.116 1.00 30.48 191 MET A O 1
ATOM 1481 N N . HIS A 1 192 ? 18.384 33.385 11.127 1.00 31.53 192 HIS A N 1
ATOM 1482 C CA . HIS A 1 192 ? 19.640 33.967 10.658 1.00 31.53 192 HIS A CA 1
ATOM 1483 C C . HIS A 1 192 ? 20.530 32.862 10.072 1.00 31.53 192 HIS A C 1
ATOM 1485 O O . HIS A 1 192 ? 20.507 31.723 10.534 1.00 31.53 192 HIS A O 1
ATOM 1491 N N . GLY A 1 193 ? 21.229 33.215 8.993 1.00 28.41 193 GLY A N 1
ATOM 1492 C CA . GLY A 1 193 ? 21.748 32.284 8.000 1.00 28.41 193 GLY A CA 1
ATOM 1493 C C . GLY A 1 193 ? 22.944 31.429 8.400 1.00 28.41 193 GLY A C 1
ATOM 1494 O O . GLY A 1 193 ? 23.499 31.559 9.479 1.00 28.41 193 GLY A O 1
ATOM 1495 N N . HIS A 1 194 ? 23.351 30.592 7.447 1.00 30.72 194 HIS A N 1
ATOM 1496 C CA . HIS A 1 194 ? 24.740 30.288 7.105 1.00 30.72 194 HIS A CA 1
ATOM 1497 C C . HIS A 1 194 ? 24.772 29.618 5.717 1.00 30.72 194 HIS A C 1
ATOM 1499 O O . HIS A 1 194 ? 23.784 29.018 5.300 1.00 30.72 194 HIS A O 1
ATOM 1505 N N . ALA A 1 195 ? 25.922 29.737 5.044 1.00 30.17 195 ALA A N 1
ATOM 1506 C CA . ALA A 1 195 ? 26.286 29.258 3.702 1.00 30.17 195 ALA A CA 1
ATOM 1507 C C . ALA A 1 195 ? 26.068 30.239 2.528 1.00 30.17 195 ALA A C 1
ATOM 1509 O O . ALA A 1 195 ? 25.328 29.975 1.584 1.00 30.17 195 ALA A O 1
ATOM 1510 N N . GLN A 1 196 ? 26.820 31.344 2.535 1.00 36.16 196 GLN A N 1
ATOM 1511 C CA . GLN A 1 196 ? 27.518 31.760 1.315 1.00 36.16 196 GLN A CA 1
ATOM 1512 C C . GLN A 1 196 ? 28.986 31.379 1.480 1.00 36.16 196 GLN A C 1
ATOM 1514 O O . GLN A 1 196 ? 29.725 32.062 2.176 1.00 36.16 196 GLN A O 1
ATOM 1519 N N . GLU A 1 197 ? 29.398 30.284 0.852 1.00 34.97 197 GLU A N 1
ATOM 1520 C CA . GLU A 1 197 ? 30.805 30.026 0.567 1.00 34.97 197 GLU A CA 1
ATOM 1521 C C . GLU A 1 197 ? 30.903 29.147 -0.682 1.00 34.97 197 GLU A C 1
ATOM 1523 O O . GLU A 1 197 ? 30.241 28.114 -0.782 1.00 34.97 197 GLU A O 1
ATOM 1528 N N . GLY A 1 198 ? 31.718 29.589 -1.643 1.00 30.97 198 GLY A N 1
ATOM 1529 C CA . GLY A 1 198 ? 32.211 28.753 -2.737 1.00 30.97 198 GLY A CA 1
ATOM 1530 C C . GLY A 1 198 ? 31.746 29.130 -4.142 1.00 30.97 198 GLY A C 1
ATOM 1531 O O . GLY A 1 198 ? 30.890 28.452 -4.707 1.00 30.97 198 GLY A O 1
ATOM 1532 N N . LYS A 1 199 ? 32.377 30.158 -4.729 1.00 32.38 199 LYS A N 1
ATOM 1533 C CA . LYS A 1 199 ? 32.941 30.133 -6.097 1.00 32.38 199 LYS A CA 1
ATOM 1534 C C . LYS A 1 199 ? 33.737 31.422 -6.352 1.00 32.38 199 LYS A C 1
ATOM 1536 O O . LYS A 1 199 ? 33.153 32.473 -6.606 1.00 32.38 199 LYS A O 1
ATOM 1541 N N . GLN A 1 200 ? 35.059 31.311 -6.244 1.00 35.66 200 GLN A N 1
ATOM 1542 C CA . GLN A 1 200 ? 35.990 32.028 -7.117 1.00 35.66 200 GLN A CA 1
ATOM 1543 C C . GLN A 1 200 ? 36.366 31.079 -8.252 1.00 35.66 200 GLN A C 1
ATOM 1545 O O . GLN A 1 200 ? 36.430 29.858 -7.972 1.00 35.66 200 GLN A O 1
#

Radius of gyration: 19.15 Å; chains: 1; bounding box: 52×51×42 Å

pLDDT: mean 85.98, std 19.01, range [28.41, 98.69]

Secondary structure (DSSP, 8-state):
-PPP-EE---TTS-B--TT-TTS-EEEEEE--TT--TTSTTGGG-HHHHHHS-S-EEEE-HHHHHHHT--TT-EEEEEETTEEEEEEEEE-TTS--EEETTEEE-EEEEES---SSSSS----GGGG---EE-TTT-PBP-SSEEEEEEESPPP-THHHHHHHHHHS-TTS-SB--TTPPPTT-PPP-------------